Protein AF-0000000075133568 (afdb_homodimer)

pLDDT: mean 80.19, std 21.5, range [25.64, 98.81]

Solvent-accessible surface area (backbone atoms only — not comparable to full-atom values): 18624 Å² total; per-residue (Å²): 119,84,78,72,56,71,29,35,39,34,22,30,92,75,35,50,46,26,46,46,39,51,50,48,30,58,69,42,67,51,71,64,46,76,42,81,39,49,70,62,55,93,78,15,47,36,72,36,69,73,38,26,71,72,34,54,72,43,61,65,27,35,32,40,45,82,90,41,72,41,41,50,42,68,29,43,43,50,43,46,52,74,72,42,72,69,68,72,65,58,57,86,49,63,68,59,26,32,51,53,41,27,53,40,40,49,37,52,25,52,43,45,49,64,58,32,67,76,46,34,61,69,61,44,91,52,31,66,62,51,42,50,52,46,50,52,53,45,44,69,21,23,57,57,43,56,43,46,51,42,46,57,39,62,65,44,66,74,79,59,31,68,48,48,38,52,53,55,46,57,63,48,78,123,115,85,73,72,57,71,31,35,39,35,23,30,95,77,36,51,46,24,48,45,39,50,51,49,30,57,69,42,67,51,72,64,46,77,40,84,39,48,69,62,56,93,78,14,47,36,71,35,69,71,40,28,72,70,34,54,71,43,61,66,29,35,32,40,46,82,93,39,75,40,41,49,41,69,29,43,44,50,42,46,51,74,70,43,73,69,68,71,64,60,57,85,50,60,68,58,26,32,51,52,40,27,53,41,42,49,39,52,26,54,43,45,48,66,57,32,67,76,45,33,62,68,59,44,90,50,31,65,62,52,43,50,52,48,50,50,54,44,44,70,20,21,57,55,44,57,45,45,50,43,44,57,39,63,66,42,66,71,80,60,33,70,47,52,39,52,52,56,48,56,63,44,71,126

Nearest PDB structures (foldseek):
  2cz2-assembly1_A-2  TM=8.656E-01  e=4.596E-17  Mus musculus
  8e8p-assembly1_B  TM=9.664E-01  e=2.109E-15  Homo sapiens
  1fw1-assembly1_A-2  TM=9.230E-01  e=1.166E-15  Homo sapiens
  7ebt-assembly2_B  TM=7.487E-01  e=1.406E-06  Aedes aegypti
  7ebv-assembly1_A-2  TM=6.762E-01  e=5.624E-07  Aedes aegypti

Secondary structure (DSSP, 8-state):
-------EEEE-TT-HHHHHHHHHHHHHT---EEEE--SSGGG-GGGSHHHHHH-TT--S-EEEETTEEEESHHHHHHHHHHHS-SS-SS-SSHHHHHHHHHHHHIIIIIIGGGTSHHHHHHHGGGHHHHHHHHHHHHHHHHHHHHHHHHHHHHHS-GGGHHHHHHHHHTT---/-------EEEE-TT-HHHHHHHHHHHHHT---EEEE--SSGGG-GGGSHHHHHH-TT--S-EEEETTEEEESHHHHHHHHHHHS-SS-SS-SSHHHHHHHHHHHHIIIIIIGGGTSHHHHHHHGGGHHHHHHHHHHHHHHHHHHHHHHHHHHHHHS-GGGHHHHHHHHHTT---

Radius of gyration: 19.44 Å; Cα contacts (8 Å, |Δi|>4): 488; chains: 2; bounding box: 55×51×47 Å

Organism: Scophthalmus maximus (NCBI:txid52904)

InterPro domains:
  IPR004045 Glutathione S-transferase, N-terminal [PF13409] (15-83)
  IPR004045 Glutathione S-transferase, N-terminal [PS50404] (5-88)
  IPR005955 Glutathione S-transferases, class Zeta [TIGR01262] (9-141)
  IPR034333 Glutathione S-transferases, class Zeta , N-terminal [cd03042] (7-81)
  IPR036249 Thioredoxin-like superfamily [SSF52833] (6-92)
  IPR036282 Glutathione S-transferase, C-terminal domain superfamily [SSF47616] (89-141)
  IPR040079 Glutathione transferase family [SFLDS00019] (9-125)

Foldseek 3Di:
DPPWPAKEKEFAPPDLLSVLQVLLCVQLVGGHHYDYWDCPPPPTSLPDPVNCVLPVVSDDIWMDTPNHIDDDSVVSSVVCQVPGDGDHLADPDPVRRVLLVVLQCCLSVQQVVCLDPVNLVVVPPCSVVSNVVRLVVSVVVCVVVVVSLCCVCVVDPVVSNSSSVSSVSSPVDD/DPPWPAKEKEFAPPDLLSVLQVLLCVQLVGGHHYDYWDCPPPPTSLPDPVNCVLPVVSDDIWMDTPNHIDDDSVVSSVVCQVPGDGDHLADPDPVRRVLLVVLQCCLSVQQVVCLDPVNLVVVPPCSVVSNVVRLVVSVVVCVVVVVSLCCVCVVDDVVSNSSSVSSVSSPVDD

Structure (mmCIF, N/CA/C/O backbone):
data_AF-0000000075133568-model_v1
#
loop_
_entity.id
_entity.type
_entity.pdbx_description
1 polymer 'maleylacetoacetate isomerase'
#
loop_
_atom_site.group_PDB
_atom_site.id
_atom_site.type_symbol
_atom_site.label_atom_id
_atom_site.label_alt_id
_atom_site.label_comp_id
_atom_site.label_asym_id
_atom_site.label_entity_id
_atom_site.label_seq_id
_atom_site.pdbx_PDB_ins_code
_atom_site.Cartn_x
_atom_site.Cartn_y
_atom_site.Cartn_z
_atom_site.occupancy
_atom_site.B_iso_or_equiv
_atom_site.auth_seq_id
_atom_site.auth_comp_id
_atom_site.auth_asym_id
_atom_site.auth_atom_id
_atom_site.pdbx_PDB_model_num
ATOM 1 N N . MET A 1 1 ? -30.406 15.883 10.734 1 35.78 1 MET A N 1
ATOM 2 C CA . MET A 1 1 ? -29.078 15.305 10.883 1 35.78 1 MET A CA 1
ATOM 3 C C . MET A 1 1 ? -28.688 14.516 9.641 1 35.78 1 MET A C 1
ATOM 5 O O . MET A 1 1 ? -29.516 13.805 9.062 1 35.78 1 MET A O 1
ATOM 9 N N . ALA A 1 2 ? -27.906 14.93 8.789 1 41.66 2 ALA A N 1
ATOM 10 C CA . ALA A 1 2 ? -27.859 14.328 7.457 1 41.66 2 ALA A CA 1
ATOM 11 C C . ALA A 1 2 ? -28 12.812 7.531 1 41.66 2 ALA A C 1
ATOM 13 O O . ALA A 1 2 ? -27.391 12.172 8.391 1 41.66 2 ALA A O 1
ATOM 14 N N . THR A 1 3 ? -29.156 12.164 7.254 1 49.56 3 THR A N 1
ATOM 15 C CA . THR A 1 3 ? -29.562 10.773 7.422 1 49.56 3 THR A CA 1
ATOM 16 C C . THR A 1 3 ? -28.484 9.82 6.941 1 49.56 3 THR A C 1
ATOM 18 O O . THR A 1 3 ? -28.141 9.797 5.758 1 49.56 3 THR A O 1
ATOM 21 N N . GLN A 1 4 ? -27.531 9.734 7.777 1 61.56 4 GLN A N 1
ATOM 22 C CA . GLN A 1 4 ? -26.469 8.828 7.363 1 61.56 4 GLN A CA 1
ATOM 23 C C . GLN A 1 4 ? -27.031 7.449 7.023 1 61.56 4 GLN A C 1
ATOM 25 O O . GLN A 1 4 ? -27.672 6.809 7.859 1 61.56 4 GLN A O 1
ATOM 30 N N . THR A 1 5 ? -27.516 7.176 5.715 1 77.56 5 THR A N 1
ATOM 31 C CA . THR A 1 5 ? -27.984 5.855 5.305 1 77.56 5 THR A CA 1
ATOM 32 C C . THR A 1 5 ? -27.062 4.762 5.82 1 77.56 5 THR A C 1
ATOM 34 O O . THR A 1 5 ? -25.859 4.98 5.957 1 77.56 5 THR A O 1
ATOM 37 N N . LYS A 1 6 ? -27.797 3.756 6.441 1 93 6 LYS A N 1
ATOM 38 C CA . LYS A 1 6 ? -27.125 2.562 6.941 1 93 6 LYS A CA 1
ATOM 39 C C . LYS A 1 6 ? -26.188 1.981 5.883 1 93 6 LYS A C 1
ATOM 41 O O . LYS A 1 6 ? -26.594 1.74 4.746 1 93 6 LYS A O 1
ATOM 46 N N . PRO A 1 7 ? -24.922 1.828 6.215 1 97.88 7 PRO A N 1
ATOM 47 C CA . PRO A 1 7 ? -23.984 1.244 5.242 1 97.88 7 PRO A CA 1
ATOM 48 C C . PRO A 1 7 ? -24.359 -0.188 4.863 1 97.88 7 PRO A C 1
ATOM 50 O O . PRO A 1 7 ? -25 -0.892 5.645 1 97.88 7 PRO A O 1
ATOM 53 N N . VAL A 1 8 ? -24.016 -0.507 3.639 1 98.62 8 VAL A N 1
ATOM 54 C CA . VAL A 1 8 ? -24.125 -1.889 3.182 1 98.62 8 VAL A CA 1
ATOM 55 C C . VAL A 1 8 ? -22.734 -2.439 2.857 1 98.62 8 VAL A C 1
ATOM 57 O O . VAL A 1 8 ? -22.016 -1.878 2.027 1 98.62 8 VAL A O 1
ATOM 60 N N . LEU A 1 9 ? -22.359 -3.512 3.561 1 98.56 9 LEU A N 1
ATOM 61 C CA . LEU A 1 9 ? -21.078 -4.176 3.316 1 98.56 9 LEU A CA 1
ATOM 62 C C . LEU A 1 9 ? -21.266 -5.406 2.432 1 98.56 9 LEU A C 1
ATOM 64 O O . LEU A 1 9 ? -21.891 -6.387 2.848 1 98.56 9 LEU A O 1
ATOM 68 N N . HIS A 1 10 ? -20.812 -5.297 1.177 1 98.75 10 HIS A N 1
ATOM 69 C CA . HIS A 1 10 ? -20.672 -6.473 0.324 1 98.75 10 HIS A CA 1
ATOM 70 C C . HIS A 1 10 ? -19.344 -7.172 0.572 1 98.75 10 HIS A C 1
ATOM 72 O O . HIS A 1 10 ? -18.281 -6.625 0.257 1 98.75 10 HIS A O 1
ATOM 78 N N . GLY A 1 11 ? -19.422 -8.344 1.199 1 97.75 11 GLY A N 1
ATOM 79 C CA . GLY A 1 11 ? -18.188 -9 1.603 1 97.75 11 GLY A CA 1
ATOM 80 C C . GLY A 1 11 ? -18.297 -10.516 1.604 1 97.75 11 GLY A C 1
ATOM 81 O O . GLY A 1 11 ? -19.375 -11.07 1.341 1 97.75 11 GLY A O 1
ATOM 82 N N . TYR A 1 12 ? -17.203 -11.148 1.784 1 95.5 12 TYR A N 1
ATOM 83 C CA . TYR A 1 12 ? -17.078 -12.602 1.908 1 95.5 12 TYR A CA 1
ATOM 84 C C . TYR A 1 12 ? -16.578 -12.984 3.299 1 95.5 12 TYR A C 1
ATOM 86 O O . TYR A 1 12 ? -15.688 -12.336 3.85 1 95.5 12 TYR A O 1
ATOM 94 N N . PHE A 1 13 ? -17.156 -14.016 3.883 1 90.81 13 PHE A N 1
ATOM 95 C CA . PHE A 1 13 ? -16.922 -14.32 5.289 1 90.81 13 PHE A CA 1
ATOM 96 C C . PHE A 1 13 ? -15.492 -14.766 5.52 1 90.81 13 PHE A C 1
ATOM 98 O O . PHE A 1 13 ? -14.922 -14.531 6.59 1 90.81 13 PHE A O 1
ATOM 105 N N . ARG A 1 14 ? -14.82 -15.328 4.496 1 87.75 14 ARG A N 1
ATOM 106 C CA . ARG A 1 14 ? -13.445 -15.797 4.66 1 87.75 14 ARG A CA 1
ATOM 107 C C . ARG A 1 14 ? -12.445 -14.734 4.23 1 87.75 14 ARG A C 1
ATOM 109 O O . ARG A 1 14 ? -11.234 -14.953 4.281 1 87.75 14 ARG A O 1
ATOM 116 N N . SER A 1 15 ? -12.969 -13.641 3.758 1 88.81 15 SER A N 1
ATOM 117 C CA . SER A 1 15 ? -12.102 -12.57 3.275 1 88.81 15 SER A CA 1
ATOM 118 C C . SER A 1 15 ? -11.523 -11.766 4.434 1 88.81 15 SER A C 1
ATOM 120 O O . SER A 1 15 ? -12.266 -11.172 5.219 1 88.81 15 SER A O 1
ATOM 122 N N . SER A 1 16 ? -10.141 -11.695 4.523 1 85.56 16 SER A N 1
ATOM 123 C CA . SER A 1 16 ? -9.453 -10.875 5.52 1 85.56 16 SER A CA 1
ATOM 124 C C . SER A 1 16 ? -9.75 -9.398 5.324 1 85.56 16 SER A C 1
ATOM 126 O O . SER A 1 16 ? -9.875 -8.648 6.297 1 85.56 16 SER A O 1
ATOM 128 N N . CYS A 1 17 ? -9.93 -8.969 4.059 1 91.5 17 CYS A N 1
ATOM 129 C CA . CYS A 1 17 ? -10.219 -7.574 3.76 1 91.5 17 CYS A CA 1
ATOM 130 C C . CYS A 1 17 ? -11.625 -7.203 4.211 1 91.5 17 CYS A C 1
ATOM 132 O O . CYS A 1 17 ? -11.844 -6.121 4.762 1 91.5 17 CYS A O 1
ATOM 134 N N . SER A 1 18 ? -12.594 -8.094 4.047 1 92.62 18 SER A N 1
ATOM 135 C CA . SER A 1 18 ? -13.945 -7.875 4.562 1 92.62 18 SER A CA 1
ATOM 136 C C . SER A 1 18 ? -13.953 -7.844 6.09 1 92.62 18 SER A C 1
ATOM 138 O O . SER A 1 18 ? -14.656 -7.035 6.695 1 92.62 18 SER A O 1
ATOM 140 N N . TRP A 1 19 ? -13.195 -8.672 6.648 1 90.06 19 TRP A N 1
ATOM 141 C CA . TRP A 1 19 ? -13.109 -8.773 8.102 1 90.06 19 TRP A CA 1
ATOM 142 C C . TRP A 1 19 ? -12.586 -7.48 8.711 1 90.06 19 TRP A C 1
ATOM 144 O O . TRP A 1 19 ? -13.094 -7.016 9.734 1 90.06 19 TRP A O 1
ATOM 154 N N . ARG A 1 20 ? -11.602 -6.859 8.086 1 88.5 20 ARG A N 1
ATOM 155 C CA . ARG A 1 20 ? -11.055 -5.59 8.547 1 88.5 20 ARG A CA 1
ATOM 156 C C . ARG A 1 20 ? -12.141 -4.527 8.648 1 88.5 20 ARG A C 1
ATOM 158 O O . ARG A 1 20 ? -12.195 -3.771 9.617 1 88.5 20 ARG A O 1
ATOM 165 N N . VAL A 1 21 ? -12.953 -4.5 7.676 1 93.12 21 VAL A N 1
ATOM 166 C CA . VAL A 1 21 ? -14.023 -3.508 7.637 1 93.12 21 VAL A CA 1
ATOM 167 C C . VAL A 1 21 ? -15.055 -3.82 8.719 1 93.12 21 VAL A C 1
ATOM 169 O O . VAL A 1 21 ? -15.531 -2.918 9.406 1 93.12 21 VAL A O 1
ATOM 172 N N . ARG A 1 22 ? -15.367 -5.102 8.938 1 92.56 22 ARG A N 1
ATOM 173 C CA . ARG A 1 22 ? -16.312 -5.484 9.984 1 92.56 22 ARG A CA 1
ATOM 174 C C . ARG A 1 22 ? -15.789 -5.074 11.359 1 92.56 22 ARG A C 1
ATOM 176 O O . ARG A 1 22 ? -16.562 -4.594 12.203 1 92.56 22 ARG A O 1
ATOM 183 N N . ILE A 1 23 ? -14.57 -5.242 11.578 1 89.62 23 ILE A N 1
ATOM 184 C CA . ILE A 1 23 ? -13.961 -4.859 12.844 1 89.62 23 ILE A CA 1
ATOM 185 C C . ILE A 1 23 ? -14.086 -3.352 13.047 1 89.62 23 ILE A C 1
ATOM 187 O O . ILE A 1 23 ? -14.414 -2.889 14.141 1 89.62 23 ILE A O 1
ATOM 191 N N . ALA A 1 24 ? -13.82 -2.6 11.961 1 90.31 24 ALA A N 1
ATOM 192 C CA . ALA A 1 24 ? -13.938 -1.146 12.055 1 90.31 24 ALA A CA 1
ATOM 193 C C . ALA A 1 24 ? -15.367 -0.729 12.375 1 90.31 24 ALA A C 1
ATOM 195 O O . ALA A 1 24 ? -15.594 0.141 13.219 1 90.31 24 ALA A O 1
ATOM 196 N N . PHE A 1 25 ? -16.312 -1.346 11.75 1 93.44 25 P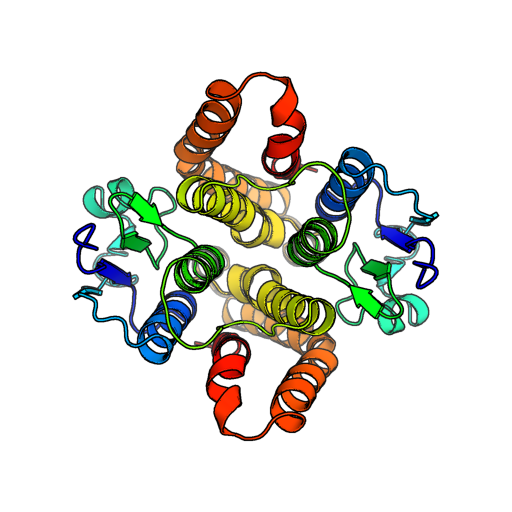HE A N 1
ATOM 197 C CA . PHE A 1 25 ? -17.703 -1.064 12.039 1 93.44 25 PHE A CA 1
ATOM 198 C C . PHE A 1 25 ? -18.031 -1.368 13.492 1 93.44 25 PHE A C 1
ATOM 200 O O . PHE A 1 25 ? -18.688 -0.575 14.164 1 93.44 25 PHE A O 1
ATOM 207 N N . ALA A 1 26 ? -17.578 -2.465 13.922 1 91.31 26 ALA A N 1
ATOM 208 C CA . ALA A 1 26 ? -17.844 -2.881 15.297 1 91.31 26 ALA A CA 1
ATOM 209 C C . ALA A 1 26 ? -17.219 -1.91 16.297 1 91.31 26 ALA A C 1
ATOM 211 O O . ALA A 1 26 ? -17.875 -1.484 17.25 1 91.31 26 ALA A O 1
ATOM 212 N N . LEU A 1 27 ? -16.031 -1.529 16.094 1 86.94 27 LEU A N 1
ATOM 213 C CA . LEU A 1 27 ? -15.305 -0.646 17.016 1 86.94 27 LEU A CA 1
ATOM 214 C C . LEU A 1 27 ? -15.961 0.728 17.062 1 86.94 27 LEU A C 1
ATOM 216 O O . LEU A 1 27 ? -15.961 1.379 18.109 1 86.94 27 LEU A O 1
ATOM 220 N N . LYS A 1 28 ? -16.531 1.107 15.938 1 91.56 28 LYS A N 1
ATOM 221 C CA . LYS A 1 28 ? -17.156 2.428 15.875 1 91.56 28 LYS A CA 1
ATOM 222 C C . LYS A 1 28 ? -18.641 2.35 16.203 1 91.56 28 LYS A C 1
ATOM 224 O O . LYS A 1 28 ? -19.328 3.369 16.203 1 91.56 28 LYS A O 1
ATOM 229 N N . GLY A 1 29 ? -19.078 1.14 16.453 1 93 29 GLY A N 1
ATOM 230 C CA . GLY A 1 29 ? -20.484 0.964 16.766 1 93 29 GLY A CA 1
ATOM 231 C C . GLY A 1 29 ? -21.406 1.282 15.602 1 93 29 GLY A C 1
ATOM 232 O O . GLY A 1 29 ? -22.484 1.846 15.789 1 93 29 GLY A O 1
ATOM 233 N N . ILE A 1 30 ? -20.969 0.978 14.453 1 95.25 30 ILE A N 1
ATOM 234 C CA . ILE A 1 30 ? -21.75 1.28 13.258 1 95.25 30 ILE A CA 1
ATOM 235 C C . ILE A 1 30 ? -22.594 0.066 12.867 1 95.25 30 ILE A C 1
ATOM 237 O O . ILE A 1 30 ? -22.047 -1.013 12.609 1 95.25 30 ILE A O 1
ATOM 241 N N . GLU A 1 31 ? -23.891 0.292 12.875 1 96.25 31 GLU A N 1
ATOM 242 C CA . GLU A 1 31 ? -24.781 -0.724 12.32 1 96.25 31 GLU A CA 1
ATOM 243 C C . GLU A 1 31 ? -24.719 -0.724 10.789 1 96.25 31 GLU A C 1
ATOM 245 O O . GLU A 1 31 ? -24.672 0.337 10.164 1 96.25 31 GLU A O 1
ATOM 250 N N . TYR A 1 32 ? -24.719 -1.949 10.25 1 97.56 32 TYR A N 1
ATOM 251 C CA . TYR A 1 32 ? -24.656 -2.076 8.797 1 97.56 32 TYR A CA 1
ATOM 252 C C . TYR A 1 32 ? -25.406 -3.322 8.328 1 97.56 32 TYR A C 1
ATOM 254 O O . TYR A 1 32 ? -25.641 -4.242 9.117 1 97.56 32 TYR A O 1
ATOM 262 N N . ASP A 1 33 ? -25.828 -3.225 7.055 1 98.12 33 ASP A N 1
ATOM 263 C CA . ASP A 1 33 ? -26.344 -4.426 6.406 1 98.12 33 ASP A CA 1
ATOM 264 C C . ASP A 1 33 ? -25.234 -5.188 5.691 1 98.12 33 ASP A C 1
ATOM 266 O O . ASP A 1 33 ? -24.312 -4.578 5.145 1 98.12 33 ASP A O 1
ATOM 270 N N . GLN A 1 34 ? -25.328 -6.492 5.754 1 97.19 34 GLN A N 1
ATOM 271 C CA . GLN A 1 34 ? -24.328 -7.328 5.094 1 97.19 34 GLN A CA 1
ATOM 272 C C . GLN A 1 34 ? -24.938 -8.039 3.883 1 97.19 34 GLN A C 1
ATOM 274 O O . GLN A 1 34 ? -26.062 -8.531 3.941 1 97.19 34 GLN A O 1
ATOM 279 N N . VAL A 1 35 ? -24.25 -7.957 2.762 1 98.31 35 VAL A N 1
ATOM 280 C CA . VAL A 1 35 ? -24.562 -8.727 1.564 1 98.31 35 VAL A CA 1
ATOM 281 C C . VAL A 1 35 ? -23.406 -9.672 1.24 1 98.31 35 VAL A C 1
ATOM 283 O O . VAL A 1 35 ? -22.344 -9.234 0.8 1 98.31 35 VAL A O 1
ATOM 286 N N . PRO A 1 36 ? -23.656 -10.953 1.482 1 97.44 36 PRO A N 1
ATOM 287 C CA . PRO A 1 36 ? -22.578 -11.906 1.197 1 97.44 36 PRO A CA 1
ATOM 288 C C . PRO A 1 36 ? -22.266 -12.016 -0.294 1 97.44 36 PRO A C 1
ATOM 290 O O . PRO A 1 36 ? -23.172 -12 -1.121 1 97.44 36 PRO A O 1
ATOM 293 N N . VAL A 1 37 ? -20.984 -12 -0.635 1 97.94 37 VAL A N 1
ATOM 294 C CA . VAL A 1 37 ? -20.469 -12.258 -1.977 1 97.94 37 VAL A CA 1
ATOM 295 C C . VAL A 1 37 ? -19.562 -13.477 -1.957 1 97.94 37 VAL A C 1
ATOM 297 O O . VAL A 1 37 ? -18.391 -13.383 -1.573 1 97.94 37 VAL A O 1
ATOM 300 N N . ASN A 1 38 ? -20.141 -14.664 -2.393 1 96.25 38 ASN A N 1
ATOM 301 C CA . ASN A 1 38 ? -19.375 -15.898 -2.379 1 96.25 38 ASN A CA 1
ATOM 302 C C . ASN A 1 38 ? -18.359 -15.938 -3.529 1 96.25 38 ASN A C 1
ATOM 304 O O . ASN A 1 38 ? -18.75 -15.953 -4.699 1 96.25 38 ASN A O 1
ATOM 308 N N . LEU A 1 39 ? -17.094 -16.016 -3.209 1 94.5 39 LEU A N 1
ATOM 309 C CA . LEU A 1 39 ? -16.031 -15.906 -4.203 1 94.5 39 LEU A CA 1
ATOM 310 C C . LEU A 1 39 ? -15.82 -17.25 -4.902 1 94.5 39 LEU A C 1
ATOM 312 O O . LEU A 1 39 ? -15.094 -17.328 -5.895 1 94.5 39 LEU A O 1
ATOM 316 N N . ILE A 1 40 ? -16.438 -18.266 -4.43 1 91 40 ILE A N 1
ATOM 317 C CA . ILE A 1 40 ? -16.234 -19.594 -4.965 1 91 40 ILE A CA 1
ATOM 318 C C . ILE A 1 40 ? -17.516 -20.078 -5.664 1 91 40 ILE A C 1
ATOM 320 O O . ILE A 1 40 ? -17.469 -20.578 -6.789 1 91 40 ILE A O 1
ATOM 324 N N . LYS A 1 41 ? -18.609 -19.828 -5.074 1 92.12 41 LYS A N 1
ATOM 325 C CA . LYS A 1 41 ? -19.891 -20.328 -5.582 1 92.12 41 LYS A CA 1
ATOM 326 C C . LYS A 1 41 ? -20.156 -19.797 -6.984 1 92.12 41 LYS A C 1
ATOM 328 O O . LYS A 1 41 ? -19.953 -18.609 -7.262 1 92.12 41 LYS A O 1
ATOM 333 N N . ASP A 1 42 ? -20.578 -20.75 -7.91 1 91.62 42 ASP A N 1
ATOM 334 C CA . ASP A 1 42 ? -20.984 -20.469 -9.289 1 91.62 42 ASP A CA 1
ATOM 335 C C . ASP A 1 42 ? -19.859 -19.766 -10.047 1 91.62 42 ASP A C 1
ATOM 337 O O . ASP A 1 42 ? -20.109 -18.859 -10.844 1 91.62 42 ASP A O 1
ATOM 341 N N . GLY A 1 43 ? -18.688 -20.031 -9.656 1 90.75 43 GLY A N 1
ATOM 342 C CA . GLY A 1 43 ? -17.531 -19.453 -10.328 1 90.75 43 GLY A CA 1
ATOM 343 C C . GLY A 1 43 ? -17.109 -18.125 -9.75 1 90.75 43 GLY A C 1
ATOM 344 O O . GLY A 1 43 ? -16.141 -17.516 -10.227 1 90.75 43 GLY A O 1
ATOM 345 N N . GLY A 1 44 ? -17.812 -17.688 -8.734 1 95.12 44 GLY A N 1
ATOM 346 C CA . GLY A 1 44 ? -17.516 -16.422 -8.094 1 95.12 44 GLY A CA 1
ATOM 347 C C . GLY A 1 44 ? -18.578 -15.359 -8.344 1 95.12 44 GLY A C 1
ATOM 348 O O . GLY A 1 44 ? -18.688 -14.836 -9.453 1 95.12 44 GLY A O 1
ATOM 349 N N . GLN A 1 45 ? -19.312 -15.008 -7.32 1 97 45 GLN A N 1
ATOM 350 C CA . GLN A 1 45 ? -20.391 -14.023 -7.414 1 97 45 GLN A CA 1
ATOM 351 C C . GLN A 1 45 ? -19.844 -12.625 -7.68 1 97 45 GLN A C 1
ATOM 353 O O . GLN A 1 45 ? -20.562 -11.75 -8.148 1 97 45 GLN A O 1
ATOM 358 N N . GLN A 1 46 ? -18.562 -12.383 -7.387 1 95.06 46 GLN A N 1
ATOM 359 C CA . GLN A 1 46 ? -17.922 -11.102 -7.645 1 95.06 46 GLN A CA 1
ATOM 360 C C . GLN A 1 46 ? -17.766 -10.852 -9.141 1 95.06 46 GLN A C 1
ATOM 362 O O . GLN A 1 46 ? -17.484 -9.727 -9.57 1 95.06 46 GLN A O 1
ATOM 367 N N . LEU A 1 47 ? -17.953 -11.875 -9.93 1 93.75 47 LEU A N 1
ATOM 368 C CA . LEU A 1 47 ? -17.734 -11.766 -11.367 1 93.75 47 LEU A CA 1
ATOM 369 C C . LEU A 1 47 ? -19.047 -11.461 -12.094 1 93.75 47 LEU A C 1
ATOM 371 O O . LEU A 1 47 ? -19.047 -11.195 -13.297 1 93.75 47 LEU A O 1
ATOM 375 N N . THR A 1 48 ? -20.172 -11.523 -11.375 1 95.5 48 THR A N 1
ATOM 376 C CA . THR A 1 48 ? -21.453 -11.234 -11.992 1 95.5 48 THR A CA 1
ATOM 377 C C . THR A 1 48 ? -21.516 -9.781 -12.477 1 95.5 48 THR A C 1
ATOM 379 O O . THR A 1 48 ? -20.797 -8.922 -11.961 1 95.5 48 THR A O 1
ATOM 382 N N . GLU A 1 49 ? -22.344 -9.492 -13.477 1 93.5 49 GLU A N 1
ATOM 383 C CA . GLU A 1 49 ? -22.547 -8.141 -13.992 1 93.5 49 GLU A CA 1
ATOM 384 C C . GLU A 1 49 ? -23.031 -7.207 -12.891 1 93.5 49 GLU A C 1
ATOM 386 O O . GLU A 1 49 ? -22.609 -6.055 -12.812 1 93.5 49 GLU A O 1
ATOM 391 N N . GLU A 1 50 ? -23.922 -7.742 -12.109 1 94.88 50 GLU A N 1
ATOM 392 C CA . GLU A 1 50 ? -24.484 -6.945 -11.023 1 94.88 50 GLU A CA 1
ATOM 393 C C . GLU A 1 50 ? -23.406 -6.469 -10.062 1 94.88 50 GLU A C 1
ATOM 395 O O . GLU A 1 50 ? -23.328 -5.281 -9.742 1 94.88 50 GLU A O 1
ATOM 400 N N . TYR A 1 51 ? -22.547 -7.363 -9.672 1 95.38 51 TYR A N 1
ATOM 401 C CA . TYR A 1 51 ? -21.531 -6.961 -8.719 1 95.38 51 TYR A CA 1
ATOM 402 C C . TYR A 1 51 ? -20.453 -6.117 -9.391 1 95.38 51 TYR A C 1
ATOM 404 O O . TYR A 1 51 ? -19.922 -5.188 -8.781 1 95.38 51 TYR A O 1
ATOM 412 N N . THR A 1 52 ? -20.156 -6.43 -10.633 1 91.69 52 THR A N 1
ATOM 413 C CA . THR A 1 52 ? -19.156 -5.672 -11.375 1 91.69 52 THR A CA 1
ATOM 414 C C . THR A 1 52 ? -19.578 -4.211 -11.516 1 91.69 52 THR A C 1
ATOM 416 O O . THR A 1 52 ? -18.734 -3.312 -11.508 1 91.69 52 THR A O 1
ATOM 419 N N . THR A 1 53 ? -20.844 -3.979 -11.625 1 90.94 53 THR A N 1
ATOM 420 C CA . THR A 1 53 ? -21.359 -2.615 -11.664 1 90.94 53 THR A CA 1
ATOM 421 C C . THR A 1 53 ? -21.109 -1.898 -10.344 1 90.94 53 THR A C 1
ATOM 423 O O . THR A 1 53 ? -20.844 -0.695 -10.328 1 90.94 53 THR A O 1
ATOM 426 N N . LEU A 1 54 ? -21.203 -2.627 -9.273 1 93.06 54 LEU A N 1
ATOM 427 C CA . LEU A 1 54 ? -20.969 -2.08 -7.945 1 93.06 54 LEU A CA 1
ATOM 428 C C . LEU A 1 54 ? -19.484 -1.816 -7.715 1 93.06 54 LEU A C 1
ATOM 430 O O . LEU A 1 54 ? -19.109 -0.759 -7.207 1 93.06 54 LEU A O 1
ATOM 434 N N . ASN A 1 55 ? -18.688 -2.82 -8.055 1 92.31 55 ASN A N 1
ATOM 435 C CA . ASN A 1 55 ? -17.234 -2.748 -7.945 1 92.31 55 ASN A CA 1
ATOM 436 C C . ASN A 1 55 ? -16.562 -3.336 -9.18 1 92.31 55 ASN A C 1
ATOM 438 O O . ASN A 1 55 ? -16.344 -4.547 -9.25 1 92.31 55 ASN A O 1
ATOM 442 N N . PRO A 1 56 ? -16.078 -2.514 -10.047 1 88.25 56 PRO A N 1
ATOM 443 C CA . PRO A 1 56 ? -15.484 -2.975 -11.305 1 88.25 56 PRO A CA 1
ATOM 444 C C . PRO A 1 56 ? -14.211 -3.791 -11.102 1 88.25 56 PRO A C 1
ATOM 446 O O . PRO A 1 56 ? -13.781 -4.512 -12.008 1 88.25 56 PRO A O 1
ATOM 449 N N . MET A 1 57 ? -13.555 -3.73 -9.945 1 86.88 57 MET A N 1
ATOM 450 C CA . MET A 1 57 ? -12.367 -4.531 -9.656 1 86.88 57 MET A CA 1
ATOM 451 C C . MET A 1 57 ? -12.742 -5.973 -9.328 1 86.88 57 MET A C 1
ATOM 453 O O . MET A 1 57 ? -11.875 -6.836 -9.227 1 86.88 57 MET A O 1
ATOM 457 N N . GLN A 1 58 ? -14.062 -6.211 -9.141 1 91.75 58 GLN A N 1
ATOM 458 C CA . GLN A 1 58 ? -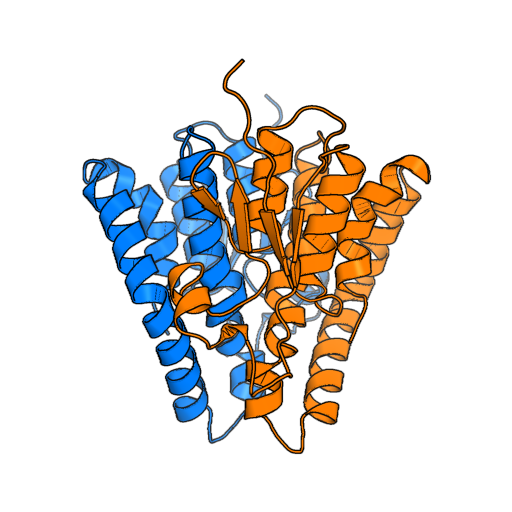14.57 -7.555 -8.891 1 91.75 58 GLN A CA 1
ATOM 459 C C . GLN A 1 58 ? -13.922 -8.172 -7.652 1 91.75 58 GLN A C 1
ATOM 461 O O . GLN A 1 58 ? -13.523 -9.336 -7.668 1 91.75 58 GLN A O 1
ATOM 466 N N . GLN A 1 59 ? -13.734 -7.355 -6.648 1 93.31 59 GLN A N 1
ATOM 467 C CA . GLN A 1 59 ? -13.156 -7.758 -5.371 1 93.31 59 GLN A CA 1
ATOM 468 C C . GLN A 1 59 ? -14.094 -7.414 -4.215 1 93.31 59 GLN A C 1
ATOM 470 O O . GLN A 1 59 ? -15.062 -6.672 -4.395 1 93.31 59 GLN A O 1
ATOM 475 N N . VAL A 1 60 ? -13.93 -8.07 -3.096 1 95.25 60 VAL A N 1
ATOM 476 C CA . VAL A 1 60 ? -14.555 -7.676 -1.84 1 95.25 60 VAL A CA 1
ATOM 477 C C . VAL A 1 60 ? -13.5 -7.121 -0.887 1 95.25 60 VAL A C 1
ATOM 479 O O . VAL A 1 60 ? -12.32 -7.441 -1.005 1 95.25 60 VAL A O 1
ATOM 482 N N . PRO A 1 61 ? -13.852 -6.254 -0.037 1 97.19 61 PRO A N 1
ATOM 483 C CA . PRO A 1 61 ? -15.195 -5.73 0.23 1 97.19 61 PRO A CA 1
ATOM 484 C C . PRO A 1 61 ? -15.555 -4.547 -0.667 1 97.19 61 PRO A C 1
ATOM 486 O O . PRO A 1 61 ? -14.672 -3.932 -1.268 1 97.19 61 PRO A O 1
ATOM 489 N N . ALA A 1 62 ? -16.828 -4.289 -0.874 1 98 62 ALA A N 1
ATOM 490 C CA . ALA A 1 62 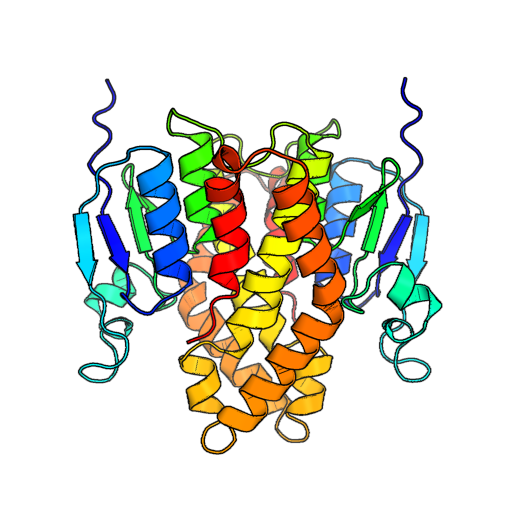? -17.406 -3.02 -1.31 1 98 62 ALA A CA 1
ATOM 491 C C . ALA A 1 62 ? -18.438 -2.51 -0.3 1 98 62 ALA A C 1
ATOM 493 O O . ALA A 1 62 ? -19.281 -3.273 0.174 1 98 62 ALA A O 1
ATOM 494 N N . VAL A 1 63 ? -18.344 -1.215 0.065 1 98.31 63 VAL A N 1
ATOM 495 C CA . VAL A 1 63 ? -19.219 -0.628 1.08 1 98.31 63 VAL A CA 1
ATOM 496 C C . VAL A 1 63 ? -20.016 0.525 0.475 1 98.31 63 VAL A C 1
ATOM 498 O O . VAL A 1 63 ? -19.438 1.499 -0.014 1 98.31 63 VAL A O 1
ATOM 501 N N . GLU A 1 64 ? -21.297 0.378 0.433 1 97.88 64 GLU A N 1
ATOM 502 C CA . GLU A 1 64 ? -22.156 1.515 0.128 1 97.88 64 GLU A CA 1
ATOM 503 C C . GLU A 1 64 ? -22.391 2.377 1.363 1 97.88 64 GLU A C 1
ATOM 505 O O . GLU A 1 64 ? -22.953 1.912 2.354 1 97.88 64 GLU A O 1
ATOM 510 N N . ILE A 1 65 ? -21.938 3.609 1.255 1 97.31 65 ILE A N 1
ATOM 511 C CA . ILE A 1 65 ? -22.016 4.508 2.4 1 97.31 65 ILE A CA 1
ATOM 512 C C . ILE A 1 65 ? -22.062 5.957 1.92 1 97.31 65 ILE A C 1
ATOM 514 O O . ILE A 1 65 ? -21.297 6.348 1.034 1 97.31 65 ILE A O 1
ATOM 518 N N . ASP A 1 66 ? -22.969 6.781 2.436 1 96.12 66 ASP A N 1
ATOM 519 C CA . ASP A 1 66 ? -23.094 8.211 2.156 1 96.12 66 ASP A CA 1
ATOM 520 C C . ASP A 1 66 ? -23.266 8.461 0.662 1 96.12 66 ASP A C 1
ATOM 522 O O . ASP A 1 66 ? -22.688 9.391 0.108 1 96.12 66 ASP A O 1
ATOM 526 N N . GLY A 1 67 ? -23.922 7.621 0.035 1 93.81 67 GLY A N 1
ATOM 527 C CA . GLY A 1 67 ? -24.281 7.82 -1.359 1 93.81 67 GLY A CA 1
ATOM 528 C C . GLY A 1 67 ? -23.172 7.465 -2.324 1 93.81 67 GLY A C 1
ATOM 529 O O . GLY A 1 67 ? -23.234 7.797 -3.51 1 93.81 67 GLY A O 1
ATOM 530 N N . THR A 1 68 ? -22.172 6.812 -1.853 1 93.31 68 THR A N 1
ATOM 531 C CA . THR A 1 68 ? -21.062 6.359 -2.699 1 93.31 68 THR A CA 1
ATOM 532 C C . THR A 1 68 ? -20.672 4.926 -2.352 1 93.31 68 THR A C 1
ATOM 534 O O . THR A 1 68 ? -21.125 4.379 -1.344 1 93.31 68 THR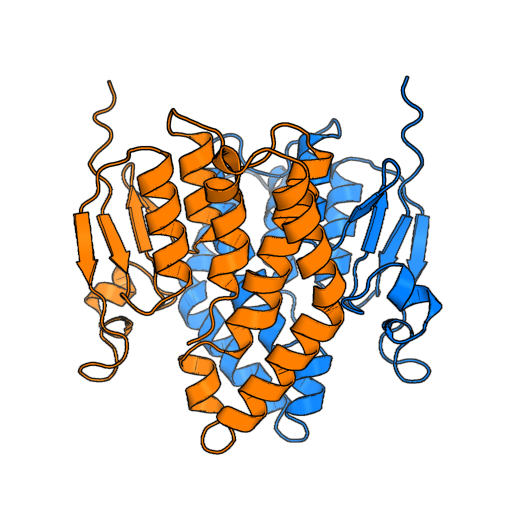 A O 1
ATOM 537 N N . THR A 1 69 ? -20.016 4.277 -3.262 1 95.56 69 THR A N 1
ATOM 538 C CA . THR A 1 69 ? -19.438 2.955 -3.023 1 95.56 69 THR A CA 1
ATOM 539 C C . THR A 1 69 ? -17.922 3.043 -2.83 1 95.56 69 THR A C 1
ATOM 541 O O . THR A 1 69 ? -17.219 3.592 -3.676 1 95.56 69 THR A O 1
ATOM 544 N N . LEU A 1 70 ? -17.562 2.592 -1.688 1 96.31 70 LEU A N 1
ATOM 545 C CA . LEU A 1 70 ? -16.125 2.549 -1.38 1 96.31 70 LEU A CA 1
ATOM 546 C C . LEU A 1 70 ? -15.609 1.114 -1.403 1 96.31 70 LEU A C 1
ATOM 548 O O . LEU A 1 70 ? -16.297 0.197 -0.938 1 96.31 70 LEU A O 1
ATOM 552 N N . SER A 1 71 ? -14.43 0.944 -2.018 1 95.12 71 SER A N 1
ATOM 553 C CA . SER A 1 71 ? -13.703 -0.323 -2 1 95.12 71 SER A CA 1
ATOM 554 C C . SER A 1 71 ? -12.312 -0.156 -1.407 1 95.12 71 SER A C 1
ATOM 556 O O . SER A 1 71 ? -11.961 0.924 -0.928 1 95.12 71 SER A O 1
ATOM 558 N N . GLN A 1 72 ? -11.625 -1.293 -1.33 1 93.75 72 GLN A N 1
ATOM 559 C CA . GLN A 1 72 ? -10.312 -1.302 -0.686 1 93.75 72 GLN A CA 1
ATOM 560 C C . GLN A 1 72 ? -10.438 -1.1 0.821 1 93.75 72 GLN A C 1
ATOM 562 O O . GLN A 1 72 ? -10.742 0.003 1.281 1 93.75 72 GLN A O 1
ATOM 567 N N . SER A 1 73 ? -10.094 -2.076 1.586 1 95 73 SER A N 1
ATOM 568 C CA . SER A 1 73 ? -10.422 -2.15 3.006 1 95 73 SER A CA 1
ATOM 569 C C . SER A 1 73 ? -9.789 -1 3.781 1 95 73 SER A C 1
ATOM 571 O O . SER A 1 73 ? -10.438 -0.384 4.629 1 95 73 SER A O 1
ATOM 573 N N . LEU A 1 74 ? -8.531 -0.651 3.424 1 93.75 74 LEU A N 1
ATOM 574 C CA . LEU A 1 74 ? -7.859 0.394 4.188 1 93.75 74 LEU A CA 1
ATOM 575 C C . LEU A 1 74 ? -8.453 1.763 3.877 1 93.75 74 LEU A C 1
ATOM 577 O O . LEU A 1 74 ? -8.523 2.629 4.75 1 93.75 74 LEU A O 1
ATOM 581 N N . ALA A 1 75 ? -8.906 1.99 2.605 1 94.06 75 ALA A N 1
ATOM 582 C CA . ALA A 1 75 ? -9.586 3.234 2.252 1 94.06 75 ALA A CA 1
ATOM 583 C C . ALA A 1 75 ? -10.93 3.35 2.975 1 94.06 75 ALA A C 1
ATOM 585 O O . ALA A 1 75 ? -11.273 4.418 3.482 1 94.06 75 ALA A O 1
ATOM 586 N N . VAL A 1 76 ? -11.625 2.273 3.078 1 96.25 76 VAL A N 1
ATOM 587 C CA . VAL A 1 76 ? -12.914 2.242 3.754 1 96.25 76 VAL A CA 1
ATOM 588 C C . VAL A 1 76 ? -12.734 2.557 5.234 1 96.25 76 VAL A C 1
ATOM 590 O O . VAL A 1 76 ? -13.453 3.389 5.793 1 96.25 76 VAL A O 1
ATOM 593 N N . ILE A 1 77 ? -11.734 1.907 5.832 1 95.12 77 ILE A N 1
ATOM 594 C CA . ILE A 1 77 ? -11.477 2.045 7.262 1 95.12 77 ILE A CA 1
ATOM 595 C C . ILE A 1 77 ? -11.094 3.488 7.582 1 95.12 77 ILE A C 1
ATOM 597 O O . ILE A 1 77 ? -11.57 4.059 8.57 1 95.12 77 ILE A O 1
ATOM 601 N N . GLN A 1 78 ? -10.32 4.09 6.719 1 94.5 78 GLN A N 1
ATOM 602 C CA . GLN A 1 78 ? -9.922 5.473 6.949 1 94.5 78 GLN A CA 1
ATOM 603 C C . GLN A 1 78 ? -11.102 6.422 6.773 1 94.5 78 GLN A C 1
ATOM 605 O O . GLN A 1 78 ? -11.25 7.391 7.527 1 94.5 78 GLN A O 1
ATOM 610 N N . TYR A 1 79 ? -11.945 6.145 5.832 1 96.44 79 TYR A N 1
ATOM 611 C CA . TYR A 1 79 ? -13.141 6.953 5.633 1 96.44 79 TYR A CA 1
ATOM 612 C C . TYR A 1 79 ? -14.031 6.922 6.871 1 96.44 79 TYR A C 1
ATOM 614 O O . TYR A 1 79 ? -14.5 7.969 7.332 1 96.44 79 TYR A O 1
ATOM 622 N N . ILE A 1 80 ? -14.188 5.762 7.383 1 95.56 80 ILE A N 1
ATOM 623 C CA . ILE A 1 80 ? -15.008 5.57 8.57 1 95.56 80 ILE A CA 1
ATOM 624 C C . ILE A 1 80 ? -14.375 6.293 9.758 1 95.56 80 ILE A C 1
ATOM 626 O O . ILE A 1 80 ? -15.062 6.996 10.508 1 95.56 80 ILE A O 1
ATOM 630 N N . ASP A 1 81 ? -13.094 6.113 9.859 1 93.69 81 ASP A N 1
ATOM 631 C CA . ASP A 1 81 ? -12.383 6.738 10.969 1 93.69 81 ASP A CA 1
ATOM 632 C C . ASP A 1 81 ? -12.508 8.258 10.914 1 93.69 81 ASP A C 1
ATOM 634 O O . ASP A 1 81 ? -12.641 8.914 11.953 1 93.69 81 ASP A O 1
ATOM 638 N N . GLU A 1 82 ? -12.555 8.82 9.773 1 94.88 82 GLU A N 1
ATOM 639 C CA . GLU A 1 82 ? -12.539 10.266 9.578 1 94.88 82 GLU A CA 1
ATOM 640 C C . GLU A 1 82 ? -13.953 10.852 9.648 1 94.88 82 GLU A C 1
ATOM 642 O O . GLU A 1 82 ? -14.125 12.039 9.906 1 94.88 82 GLU A O 1
ATOM 647 N N . THR A 1 83 ? -14.961 10.047 9.445 1 96.81 83 THR A N 1
ATOM 648 C CA . THR A 1 83 ? -16.281 10.648 9.227 1 96.81 83 THR A CA 1
ATOM 649 C C . THR A 1 83 ? -17.266 10.203 10.297 1 96.81 83 THR A C 1
ATOM 651 O O . THR A 1 83 ? -18.359 10.75 10.406 1 96.81 83 THR A O 1
ATOM 654 N N . ARG A 1 84 ? -16.859 9.242 11.008 1 95.69 84 ARG A N 1
ATOM 655 C CA . ARG A 1 84 ? -17.781 8.742 12.016 1 95.69 84 ARG A CA 1
ATOM 656 C C . ARG A 1 84 ? -17.234 8.977 13.422 1 95.69 84 ARG A C 1
ATOM 658 O O . ARG A 1 84 ? -16.016 8.953 13.633 1 95.69 84 ARG A O 1
ATOM 665 N N . PRO A 1 85 ? -18.156 9.258 14.336 1 94.06 85 PRO A N 1
ATOM 666 C CA . PRO A 1 85 ? -17.719 9.406 15.727 1 94.06 85 PRO A CA 1
ATOM 667 C C . PRO A 1 85 ? -17.188 8.102 16.328 1 94.06 85 PRO A C 1
ATOM 669 O O . PRO A 1 85 ? -17.188 7.07 15.648 1 94.06 85 PRO A O 1
ATOM 672 N N . GLY A 1 86 ? -16.672 8.234 17.656 1 89.25 86 GLY A N 1
ATOM 673 C CA . GLY A 1 86 ? -16.141 7.062 18.328 1 89.25 86 GLY A CA 1
ATOM 674 C C . GLY A 1 86 ? -14.625 7.078 18.438 1 89.25 86 GLY A C 1
ATOM 675 O O . GLY A 1 86 ? -13.992 8.094 18.141 1 89.25 86 GLY A O 1
ATOM 676 N N . PRO A 1 87 ? -14.234 5.965 18.906 1 89.25 87 PRO A N 1
ATOM 677 C CA . PRO A 1 87 ? -12.781 5.914 19.125 1 89.25 87 PRO A CA 1
ATOM 678 C C . PRO A 1 87 ? -11.984 6.008 17.828 1 89.25 87 PRO A C 1
ATOM 680 O O . PRO A 1 87 ? -12.414 5.477 16.797 1 89.25 87 PRO A O 1
ATOM 683 N N . ARG A 1 88 ? -10.898 6.574 17.891 1 88.88 88 ARG A N 1
ATOM 684 C CA . ARG A 1 88 ? -9.977 6.602 16.75 1 88.88 88 ARG A CA 1
ATOM 685 C C . ARG A 1 88 ? -9.484 5.199 16.422 1 88.88 88 ARG A C 1
ATOM 687 O O . ARG A 1 88 ? -9.195 4.406 17.312 1 88.88 88 ARG A O 1
ATOM 694 N N . LEU A 1 89 ? -9.422 4.984 15.188 1 88.62 89 LEU A N 1
ATOM 695 C CA . LEU A 1 89 ? -8.969 3.67 14.75 1 88.62 89 LEU A CA 1
ATOM 696 C C . LEU A 1 89 ? -7.453 3.662 14.539 1 88.62 89 LEU A C 1
ATOM 698 O O . LEU A 1 89 ? -6.84 2.594 14.453 1 88.62 89 LEU A O 1
ATOM 702 N N . LEU A 1 90 ? -6.906 4.801 14.43 1 86.5 90 LEU A N 1
ATOM 703 C CA . LEU A 1 90 ? -5.461 4.973 14.336 1 86.5 90 LEU A CA 1
ATOM 704 C C . LEU A 1 90 ? -4.945 5.863 15.469 1 86.5 90 LEU A C 1
ATOM 706 O O . LEU A 1 90 ? -5.684 6.703 15.984 1 86.5 90 LEU A O 1
ATOM 710 N N . PRO A 1 91 ? -3.602 5.664 15.828 1 87.5 91 PRO A N 1
ATOM 711 C CA . PRO A 1 91 ? -3.031 6.52 16.875 1 87.5 91 PRO A CA 1
ATOM 712 C C . PRO A 1 91 ? -3.129 8.008 16.531 1 87.5 91 PRO A C 1
ATOM 714 O O . PRO A 1 91 ? -3.043 8.383 15.359 1 87.5 91 PRO A O 1
ATOM 717 N N . ALA A 1 92 ? -3.326 8.773 17.594 1 89.75 92 ALA A N 1
ATOM 718 C CA . ALA A 1 92 ? -3.35 10.227 17.422 1 89.75 92 ALA A CA 1
ATOM 719 C C . ALA A 1 92 ? -1.963 10.758 17.078 1 89.75 92 ALA A C 1
ATOM 721 O O . ALA A 1 92 ? -1.833 11.703 16.297 1 89.75 92 ALA A O 1
ATOM 722 N N . ASP A 1 93 ? -0.978 10.125 17.672 1 91.56 93 ASP A N 1
ATOM 723 C CA . ASP A 1 93 ? 0.404 10.516 17.406 1 91.56 93 ASP A CA 1
ATOM 724 C C . ASP A 1 93 ? 0.806 10.188 15.969 1 91.56 93 ASP A C 1
ATOM 726 O O . ASP A 1 93 ? 0.688 9.039 15.539 1 91.56 93 ASP A O 1
ATOM 730 N N . PRO A 1 94 ? 1.271 11.164 15.25 1 94.62 94 PRO A N 1
ATOM 731 C CA . PRO A 1 94 ? 1.554 10.945 13.828 1 94.62 94 PRO A CA 1
ATOM 732 C C . PRO A 1 94 ? 2.602 9.859 13.594 1 94.62 94 PRO A C 1
ATOM 734 O O . PRO A 1 94 ? 2.516 9.117 12.617 1 94.62 94 PRO A O 1
ATOM 737 N N . LYS A 1 95 ? 3.59 9.828 14.469 1 90.94 95 LYS A N 1
ATOM 738 C CA . LYS A 1 95 ? 4.621 8.805 14.305 1 90.94 95 LYS A CA 1
ATOM 739 C C . LYS A 1 95 ? 4.059 7.406 14.539 1 90.94 95 LYS A C 1
ATOM 741 O O . LYS A 1 95 ? 4.305 6.492 13.75 1 90.94 95 LYS A O 1
ATOM 746 N N . LYS A 1 96 ? 3.311 7.262 15.555 1 87.62 96 LYS A N 1
ATOM 747 C CA . LYS A 1 96 ? 2.674 5.98 15.844 1 87.62 96 LYS A CA 1
ATOM 748 C C . LYS A 1 96 ? 1.661 5.613 14.758 1 87.62 96 LYS A C 1
ATOM 750 O O . LYS A 1 96 ? 1.531 4.441 14.398 1 87.62 96 LYS A O 1
ATOM 755 N N . ARG A 1 97 ? 0.977 6.605 14.281 1 90.12 97 ARG A N 1
ATOM 756 C CA . ARG A 1 97 ? 0.011 6.391 13.211 1 90.12 97 ARG A CA 1
ATOM 757 C C . ARG A 1 97 ? 0.703 5.918 11.938 1 90.12 97 ARG A C 1
ATOM 759 O O . ARG A 1 97 ? 0.223 5 11.266 1 90.12 97 ARG A O 1
ATOM 766 N N . ALA A 1 98 ? 1.799 6.496 11.648 1 92.25 98 ALA A N 1
ATOM 767 C CA . ALA A 1 98 ? 2.578 6.086 10.484 1 92.25 98 ALA A CA 1
ATOM 768 C C . ALA A 1 98 ? 3.07 4.648 10.633 1 92.25 98 ALA A C 1
ATOM 770 O O . ALA A 1 98 ? 3.121 3.898 9.656 1 92.25 98 ALA A O 1
ATOM 771 N N . GLN A 1 99 ? 3.463 4.281 11.805 1 88.06 99 GLN A N 1
ATOM 772 C CA . GLN A 1 99 ? 3.92 2.92 12.055 1 88.06 99 GLN A CA 1
ATOM 773 C C . GLN A 1 99 ? 2.803 1.911 11.812 1 88.06 99 GLN A C 1
ATOM 775 O O . GLN A 1 99 ? 3.023 0.867 11.195 1 88.06 99 GLN A O 1
ATOM 780 N N . VAL A 1 100 ? 1.629 2.268 12.266 1 86.44 100 VAL A N 1
ATOM 781 C CA . VAL A 1 100 ? 0.487 1.384 12.062 1 86.44 100 VAL A CA 1
ATOM 782 C C . VAL A 1 100 ? 0.169 1.291 10.57 1 86.44 100 VAL A C 1
ATOM 784 O O . VAL A 1 100 ? -0.097 0.205 10.055 1 86.44 100 VAL A O 1
ATOM 787 N N . ARG A 1 101 ? 0.274 2.408 9.867 1 89.75 101 ARG A N 1
ATOM 788 C CA . ARG A 1 101 ? 0.011 2.404 8.43 1 89.75 101 ARG A CA 1
ATOM 789 C C . ARG A 1 101 ? 1.05 1.572 7.684 1 89.75 101 ARG A C 1
ATOM 791 O O . ARG A 1 101 ? 0.716 0.855 6.738 1 89.75 101 ARG A O 1
ATOM 798 N N . MET A 1 102 ? 2.291 1.679 8.141 1 90.19 102 MET A N 1
ATOM 799 C CA . MET A 1 102 ? 3.35 0.897 7.508 1 90.19 102 MET A CA 1
ATOM 800 C C . MET A 1 102 ? 3.078 -0.597 7.645 1 90.19 102 MET A C 1
ATOM 802 O O . MET A 1 102 ? 3.158 -1.339 6.664 1 90.19 102 MET A O 1
ATOM 806 N N . ILE A 1 103 ? 2.74 -0.964 8.781 1 84.75 103 ILE A N 1
ATOM 807 C CA . ILE A 1 103 ? 2.477 -2.375 9.047 1 84.75 103 ILE A CA 1
ATOM 808 C C . ILE A 1 103 ? 1.255 -2.828 8.25 1 84.75 103 ILE A C 1
ATOM 810 O O . ILE A 1 103 ? 1.267 -3.9 7.641 1 84.75 103 ILE A O 1
ATOM 814 N N . SER A 1 104 ? 0.213 -2.002 8.25 1 87.88 104 SER A N 1
ATOM 815 C CA . SER A 1 104 ? -0.98 -2.32 7.473 1 87.88 104 SER A CA 1
ATOM 816 C C . SER A 1 104 ? -0.65 -2.477 5.992 1 87.88 104 SER A C 1
ATOM 818 O O . SER A 1 104 ? -1.144 -3.395 5.336 1 87.88 104 SER A O 1
ATOM 820 N N . ASP A 1 105 ? 0.161 -1.649 5.516 1 89.69 105 ASP A N 1
ATOM 821 C CA . ASP A 1 105 ? 0.508 -1.671 4.098 1 89.69 105 ASP A CA 1
ATOM 822 C C . ASP A 1 105 ? 1.383 -2.877 3.764 1 89.69 105 ASP A C 1
ATOM 824 O O . ASP A 1 105 ? 1.29 -3.434 2.668 1 89.69 105 ASP A O 1
ATOM 828 N N . VAL A 1 106 ? 2.334 -3.242 4.656 1 86.5 106 VAL A N 1
ATOM 829 C CA . VAL A 1 106 ? 3.139 -4.441 4.445 1 86.5 106 VAL A CA 1
ATOM 830 C C . VAL A 1 106 ? 2.225 -5.645 4.219 1 86.5 106 VAL A C 1
ATOM 832 O O . VAL A 1 106 ? 2.498 -6.484 3.357 1 86.5 106 VAL A O 1
ATOM 835 N N . ILE A 1 107 ? 1.145 -5.625 4.91 1 85.5 107 ILE A N 1
ATOM 836 C CA . ILE A 1 107 ? 0.207 -6.738 4.801 1 85.5 107 ILE A CA 1
ATOM 837 C C . ILE A 1 107 ? -0.659 -6.562 3.557 1 85.5 107 ILE A C 1
ATOM 839 O O . ILE A 1 107 ? -0.685 -7.438 2.686 1 85.5 107 ILE A O 1
ATOM 843 N N . ALA A 1 108 ? -1.266 -5.406 3.436 1 89.12 108 ALA A N 1
ATOM 844 C CA . ALA A 1 108 ? -2.291 -5.172 2.422 1 89.12 108 ALA A CA 1
ATOM 845 C C . ALA A 1 108 ? -1.666 -5 1.04 1 89.12 108 ALA A C 1
ATOM 847 O O . ALA A 1 108 ? -2.299 -5.293 0.024 1 89.12 108 ALA A O 1
ATOM 848 N N . SER A 1 109 ? -0.463 -4.574 1.024 1 90.19 109 SER A N 1
ATOM 849 C CA . SER A 1 109 ? 0.171 -4.281 -0.257 1 90.19 109 SER A CA 1
ATOM 850 C C . SER A 1 109 ? 1.345 -5.215 -0.521 1 90.19 109 SER A C 1
ATOM 852 O O . SER A 1 109 ? 1.925 -5.199 -1.609 1 90.19 109 SER A O 1
ATOM 854 N N . GLY A 1 110 ? 1.753 -6.012 0.387 1 88.75 110 GLY A N 1
ATOM 855 C CA . GLY A 1 110 ? 2.902 -6.891 0.245 1 88.75 110 GLY A CA 1
ATOM 856 C C . GLY A 1 110 ? 2.539 -8.359 0.281 1 88.75 110 GLY A C 1
ATOM 857 O O . GLY A 1 110 ? 2.691 -9.07 -0.717 1 88.75 110 GLY A O 1
ATOM 858 N N . ILE A 1 111 ? 1.881 -8.797 1.35 1 85 111 ILE A N 1
ATOM 859 C CA . ILE A 1 111 ? 1.647 -10.219 1.602 1 85 111 ILE A CA 1
ATOM 860 C C . ILE A 1 111 ? 0.32 -10.641 0.977 1 85 111 ILE A C 1
ATOM 862 O O . ILE A 1 111 ? 0.268 -11.602 0.204 1 85 111 ILE A O 1
ATOM 866 N N . GLN A 1 112 ? -0.703 -9.922 1.188 1 88.19 112 GLN A N 1
ATOM 867 C CA . GLN A 1 112 ? -2.072 -10.32 0.88 1 88.19 112 GLN A CA 1
ATOM 868 C C . GLN A 1 112 ? -2.305 -10.375 -0.627 1 88.19 112 GLN A C 1
ATOM 870 O O . GLN A 1 112 ? -2.904 -11.328 -1.135 1 88.19 112 GLN A O 1
ATOM 875 N N . PRO A 1 113 ? -1.845 -9.438 -1.359 1 92.44 113 PRO A N 1
ATOM 876 C CA . PRO A 1 113 ? -2.127 -9.477 -2.797 1 92.44 113 PRO A CA 1
ATOM 877 C C . PRO A 1 113 ? -1.565 -10.727 -3.473 1 92.44 113 PRO A C 1
ATOM 879 O O . PRO A 1 113 ? -2.119 -11.195 -4.473 1 92.44 113 PRO A O 1
ATOM 882 N N . LEU A 1 114 ? -0.491 -11.305 -2.951 1 91.75 114 LEU A N 1
ATOM 883 C CA . LEU A 1 114 ? 0.157 -12.469 -3.537 1 91.75 114 LEU A CA 1
ATOM 884 C C . LEU A 1 114 ? -0.592 -13.75 -3.174 1 91.75 114 LEU A C 1
ATOM 886 O O . LEU A 1 114 ? -0.345 -14.805 -3.758 1 91.75 114 LEU A O 1
ATOM 890 N N . GLN A 1 115 ? -1.59 -13.562 -2.188 1 87.69 115 GLN A N 1
ATOM 891 C CA . GLN A 1 115 ? -2.359 -14.711 -1.726 1 87.69 115 GLN A CA 1
ATOM 892 C C . GLN A 1 115 ? -3.812 -14.625 -2.186 1 87.69 115 GLN A C 1
ATOM 894 O O . GLN A 1 115 ? -4.598 -15.539 -1.958 1 87.69 115 GLN A O 1
ATOM 899 N N . ASN A 1 116 ? -4.156 -13.547 -2.848 1 90 116 ASN A N 1
ATOM 900 C CA . ASN A 1 116 ? -5.535 -13.391 -3.303 1 90 116 ASN A CA 1
ATOM 901 C C . ASN A 1 116 ? -5.949 -14.531 -4.23 1 90 116 ASN A C 1
ATOM 903 O O . ASN A 1 116 ? -5.121 -15.078 -4.957 1 90 116 ASN A O 1
ATOM 907 N N . LEU A 1 117 ? -7.262 -14.773 -4.246 1 87.12 117 LEU A N 1
ATOM 908 C CA . LEU A 1 117 ? -7.82 -15.914 -4.969 1 87.12 117 LEU A CA 1
ATOM 909 C C . LEU A 1 117 ? -7.438 -15.859 -6.441 1 87.12 117 LEU A C 1
ATOM 911 O O . LEU A 1 117 ? -7.008 -16.875 -7.012 1 87.12 117 LEU A O 1
ATOM 915 N N . TYR A 1 118 ? -7.527 -14.727 -7.086 1 88.56 118 TYR A N 1
ATOM 916 C CA . TYR A 1 118 ? -7.273 -14.633 -8.516 1 88.56 118 TYR A CA 1
ATOM 917 C C . TYR A 1 118 ? -5.797 -14.859 -8.828 1 88.56 118 TYR A C 1
ATOM 919 O O . TYR A 1 118 ? -5.441 -15.258 -9.938 1 88.56 118 TYR A O 1
ATOM 927 N N . VAL A 1 119 ? -4.902 -14.617 -7.93 1 92.62 119 VAL A N 1
ATOM 928 C CA . VAL A 1 119 ? -3.475 -14.852 -8.109 1 92.62 119 VAL A CA 1
ATOM 929 C C . VAL A 1 119 ? -3.164 -16.344 -7.926 1 92.62 119 VAL A C 1
ATOM 931 O O . VAL A 1 119 ? -2.473 -16.938 -8.75 1 92.62 119 VAL A O 1
ATOM 934 N N . ILE A 1 120 ? -3.721 -16.906 -6.758 1 89.06 120 ILE A N 1
ATOM 935 C CA . ILE A 1 120 ? -3.469 -18.312 -6.449 1 89.06 120 ILE A CA 1
ATOM 936 C C . ILE A 1 120 ? -4.023 -19.188 -7.562 1 89.06 120 ILE A C 1
ATOM 938 O O . ILE A 1 120 ? -3.436 -20.219 -7.898 1 89.06 120 ILE A O 1
ATOM 942 N N . GLN A 1 121 ? -5.172 -18.797 -8.141 1 88.94 121 GLN A N 1
ATOM 943 C CA . GLN A 1 121 ? -5.754 -19.531 -9.25 1 88.94 121 GLN A CA 1
ATOM 944 C C . GLN A 1 121 ? -4.852 -19.484 -10.484 1 88.94 121 GLN A C 1
ATOM 946 O O . GLN A 1 121 ? -4.766 -20.453 -11.234 1 88.94 121 GLN A O 1
ATOM 951 N N . LYS A 1 122 ? -4.215 -18.375 -10.719 1 91.69 122 LYS A N 1
ATOM 952 C CA . LYS A 1 122 ? -3.301 -18.234 -11.852 1 91.69 122 LYS A CA 1
ATOM 953 C C . LYS A 1 122 ? -2.043 -19.062 -11.648 1 91.69 122 LYS A C 1
ATOM 955 O O . LYS A 1 122 ? -1.513 -19.641 -12.609 1 91.69 122 LYS A O 1
ATOM 960 N N . ILE A 1 123 ? -1.551 -19.125 -10.461 1 91.5 123 ILE A N 1
ATOM 961 C CA . ILE A 1 123 ? -0.366 -19.922 -10.133 1 91.5 123 ILE A CA 1
ATOM 962 C C . ILE A 1 123 ? -0.659 -21.406 -10.344 1 91.5 123 ILE A C 1
ATOM 964 O O . ILE A 1 123 ? 0.17 -22.141 -10.891 1 91.5 123 ILE A O 1
ATOM 968 N N . GLY A 1 124 ? -1.881 -21.891 -9.891 1 91.06 124 GLY A N 1
ATOM 969 C CA . GLY A 1 124 ? -2.303 -23.266 -10.156 1 91.06 124 GLY A CA 1
ATOM 970 C C . GLY A 1 124 ? -1.746 -24.266 -9.156 1 91.06 124 GLY A C 1
ATOM 971 O O . GLY A 1 124 ? -1.903 -24.094 -7.945 1 91.06 124 GLY A O 1
ATOM 972 N N . THR A 1 125 ? -1.023 -25.219 -9.641 1 91.06 125 THR A N 1
ATOM 973 C CA . THR A 1 125 ? -0.642 -26.391 -8.859 1 91.06 125 THR A CA 1
ATOM 974 C C . THR A 1 125 ? 0.401 -26.016 -7.809 1 91.06 125 THR A C 1
ATOM 976 O O . THR A 1 125 ? 0.536 -26.703 -6.793 1 91.06 125 THR A O 1
ATOM 979 N N . GLU A 1 126 ? 1.139 -24.969 -8.008 1 91.88 126 GLU A N 1
ATOM 980 C CA . GLU A 1 126 ? 2.197 -24.594 -7.078 1 91.88 126 GLU A CA 1
ATOM 981 C C . GLU A 1 126 ? 1.708 -23.547 -6.078 1 91.88 126 GLU A C 1
ATOM 983 O O . GLU A 1 126 ? 2.512 -22.844 -5.465 1 91.88 126 GLU A O 1
ATOM 988 N N . LYS A 1 127 ? 0.401 -23.531 -5.902 1 88.56 127 LYS A N 1
ATOM 989 C CA . LYS A 1 127 ? -0.2 -22.484 -5.086 1 88.56 127 LYS A CA 1
ATOM 990 C C . LYS A 1 127 ? 0.267 -22.578 -3.637 1 88.56 127 LYS A C 1
ATOM 992 O O . LYS A 1 127 ? 0.478 -21.562 -2.98 1 88.56 127 LYS A O 1
ATOM 997 N N . VAL A 1 128 ? 0.412 -23.75 -3.1 1 84.88 128 VAL A N 1
ATOM 998 C CA . VAL A 1 128 ? 0.798 -23.922 -1.703 1 84.88 128 VAL A CA 1
ATOM 999 C C . VAL A 1 128 ? 2.244 -23.469 -1.507 1 84.88 128 VAL A C 1
ATOM 1001 O O . VAL A 1 128 ? 2.545 -22.719 -0.577 1 84.88 128 VAL A O 1
ATOM 1004 N N . GLN A 1 129 ? 3.154 -23.875 -2.414 1 88.44 129 GLN A N 1
ATOM 1005 C CA . GLN A 1 129 ? 4.555 -23.469 -2.355 1 88.44 129 GLN A CA 1
ATOM 1006 C C . GLN A 1 129 ? 4.695 -21.953 -2.539 1 88.44 129 GLN A C 1
ATOM 1008 O O . GLN A 1 129 ? 5.527 -21.312 -1.891 1 88.44 129 GLN A O 1
ATOM 1013 N N . TRP A 1 130 ? 3.852 -21.453 -3.438 1 90.44 130 TRP A N 1
ATOM 1014 C CA . TRP A 1 130 ? 3.82 -20.016 -3.676 1 90.44 130 TRP A CA 1
ATOM 1015 C C . TRP A 1 130 ? 3.424 -19.25 -2.412 1 90.44 130 TRP A C 1
ATOM 1017 O O . TRP A 1 130 ? 4.121 -18.328 -1.988 1 90.44 130 TRP A O 1
ATOM 1027 N N . ALA A 1 131 ? 2.396 -19.734 -1.841 1 83.38 131 ALA A N 1
ATOM 1028 C CA . ALA A 1 131 ? 1.881 -19.078 -0.638 1 83.38 131 ALA A CA 1
ATOM 1029 C C . ALA A 1 131 ? 2.898 -19.141 0.497 1 83.38 131 ALA A C 1
ATOM 1031 O O . ALA A 1 131 ? 3.148 -18.141 1.168 1 83.38 131 ALA A O 1
ATOM 1032 N N . GLN A 1 132 ? 3.514 -20.234 0.691 1 80.12 132 GLN A N 1
ATOM 1033 C CA . GLN A 1 132 ? 4.508 -20.422 1.744 1 80.12 132 GLN A CA 1
ATOM 1034 C C . GLN A 1 132 ? 5.723 -19.531 1.522 1 80.12 132 GLN A C 1
ATOM 1036 O O . GLN A 1 132 ? 6.246 -18.938 2.469 1 80.12 132 GLN A O 1
ATOM 1041 N N . HIS A 1 133 ? 6.074 -19.422 0.312 1 85.62 133 HIS A N 1
ATOM 1042 C CA . HIS A 1 133 ? 7.242 -18.625 -0.033 1 85.62 133 HIS A CA 1
ATOM 1043 C C . HIS A 1 133 ? 7.035 -17.156 0.35 1 85.62 133 HIS A C 1
ATOM 1045 O O . HIS A 1 133 ? 7.887 -16.562 1.012 1 85.62 133 HIS A O 1
ATOM 1051 N N . PHE A 1 134 ? 5.949 -16.672 0.052 1 83.06 134 PHE A N 1
ATOM 1052 C CA . PHE A 1 134 ? 5.754 -15.234 0.239 1 83.06 134 PHE A CA 1
ATOM 1053 C C . PHE A 1 134 ? 5.273 -14.93 1.653 1 83.06 134 PHE A C 1
ATOM 1055 O O . PHE A 1 134 ? 5.484 -13.828 2.166 1 83.06 134 PHE A O 1
ATOM 1062 N N . ILE A 1 135 ? 4.625 -15.875 2.281 1 77.69 135 ILE A N 1
ATOM 1063 C CA . ILE A 1 135 ? 4.324 -15.727 3.701 1 77.69 135 ILE A CA 1
ATOM 1064 C C . ILE A 1 135 ? 5.625 -15.711 4.504 1 77.69 135 ILE A C 1
ATOM 1066 O O . ILE A 1 135 ? 5.801 -14.867 5.387 1 77.69 135 ILE A O 1
ATOM 1070 N N . ASP A 1 136 ? 6.57 -16.547 4.168 1 77.94 136 ASP A N 1
ATOM 1071 C CA . ASP A 1 136 ? 7.867 -16.625 4.836 1 77.94 136 ASP A CA 1
ATOM 1072 C C . ASP A 1 136 ? 8.672 -15.344 4.598 1 77.94 136 ASP A C 1
ATOM 1074 O O . ASP A 1 136 ? 9.352 -14.852 5.5 1 77.94 136 ASP A O 1
ATOM 1078 N N . ARG A 1 137 ? 8.57 -14.844 3.484 1 78.94 137 ARG A N 1
ATOM 1079 C CA . ARG A 1 137 ? 9.266 -13.602 3.16 1 78.94 137 ARG A CA 1
ATOM 1080 C C . ARG A 1 137 ? 8.734 -12.438 3.99 1 78.94 137 ARG A C 1
ATOM 1082 O O . ARG A 1 137 ? 9.508 -11.609 4.477 1 78.94 137 ARG A O 1
ATOM 1089 N N . GLY A 1 138 ? 7.441 -12.414 4.094 1 71 138 GLY A N 1
ATOM 1090 C CA . GLY A 1 138 ? 6.816 -11.375 4.902 1 71 138 GLY A CA 1
ATOM 1091 C C . GLY A 1 138 ? 7.176 -11.469 6.375 1 71 138 GLY A C 1
ATOM 1092 O O . GLY A 1 138 ? 7.402 -10.445 7.027 1 71 138 GLY A O 1
ATOM 1093 N N . PHE A 1 139 ? 7.199 -12.695 6.875 1 66.56 139 PHE A N 1
ATOM 1094 C CA . PHE A 1 139 ? 7.5 -12.914 8.289 1 66.56 139 PHE A CA 1
ATOM 1095 C C . PHE A 1 139 ? 8.969 -12.625 8.57 1 66.56 139 PHE A C 1
ATOM 1097 O O . PHE A 1 139 ? 9.312 -12.141 9.656 1 66.56 139 PHE A O 1
ATOM 1104 N N . LYS A 1 140 ? 9.758 -12.93 7.676 1 65.94 140 LYS A N 1
ATOM 1105 C CA . LYS A 1 140 ? 11.172 -12.633 7.883 1 65.94 140 LYS A CA 1
ATOM 1106 C C . LYS A 1 140 ? 11.406 -11.133 8.031 1 65.94 140 LYS A C 1
ATOM 1108 O O . LYS A 1 140 ? 12.242 -10.703 8.828 1 65.94 140 LYS A O 1
ATOM 1113 N N . GLY A 1 141 ? 10.555 -10.539 7.301 1 58 141 GLY A N 1
ATOM 1114 C CA . GLY A 1 141 ? 10.602 -9.094 7.477 1 58 141 GLY A CA 1
ATOM 1115 C C . GLY A 1 141 ? 9.844 -8.617 8.703 1 58 141 GLY A C 1
ATOM 1116 O O . GLY A 1 141 ? 10.18 -7.582 9.281 1 58 141 GLY A O 1
ATOM 1117 N N . TRP A 1 142 ? 8.719 -9.43 8.922 1 54 142 TRP A N 1
ATOM 1118 C CA . TRP A 1 142 ? 7.727 -9.094 9.938 1 54 142 TRP A CA 1
ATOM 1119 C C . TRP A 1 142 ? 8.281 -9.336 11.336 1 54 142 TRP A C 1
ATOM 1121 O O . TRP A 1 142 ? 7.82 -8.734 12.312 1 54 142 TRP A O 1
ATOM 1131 N N . TRP A 1 143 ? 9.188 -10.281 11.539 1 50.12 143 TRP A N 1
ATOM 1132 C CA . TRP A 1 143 ? 9.656 -10.289 12.922 1 50.12 143 TRP A CA 1
ATOM 1133 C C . TRP A 1 143 ? 9.648 -8.883 13.508 1 50.12 143 TRP A C 1
ATOM 1135 O O . TRP A 1 143 ? 9.266 -8.688 14.664 1 50.12 143 TRP A O 1
ATOM 1145 N N . MET A 1 144 ? 9.969 -7.992 12.602 1 43.53 144 MET A N 1
ATOM 1146 C CA . MET A 1 144 ? 9.945 -6.613 13.078 1 43.53 144 MET A CA 1
ATOM 1147 C C . MET A 1 144 ? 8.516 -6.125 13.266 1 43.53 144 MET A C 1
ATOM 1149 O O . MET A 1 144 ? 8.219 -5.395 14.211 1 43.53 144 MET A O 1
ATOM 1153 N N . PHE A 1 145 ? 7.605 -6.691 12.383 1 46.41 145 PHE A N 1
ATOM 1154 C CA . PHE A 1 145 ? 6.18 -6.406 12.516 1 46.41 145 PHE A CA 1
ATOM 1155 C C . PHE A 1 145 ? 5.641 -6.945 13.836 1 46.41 145 PHE A C 1
ATOM 1157 O O . PHE A 1 145 ? 4.906 -6.25 14.547 1 46.41 145 PHE A O 1
ATOM 1164 N N . PHE A 1 146 ? 5.891 -8.297 14.07 1 47.69 146 PHE A N 1
ATOM 1165 C CA . PHE A 1 146 ? 5.543 -8.828 15.375 1 47.69 146 PHE A CA 1
ATOM 1166 C C . PHE A 1 146 ? 6 -7.887 16.484 1 47.69 146 PHE A C 1
ATOM 1168 O O . PHE A 1 146 ? 5.273 -7.664 17.453 1 47.69 146 PHE A O 1
ATOM 1175 N N . PHE A 1 147 ? 7.141 -7.406 16.312 1 42.69 147 PHE A N 1
ATOM 1176 C CA . PHE A 1 147 ? 7.633 -6.496 17.344 1 42.69 147 PHE A CA 1
ATOM 1177 C C . PHE A 1 147 ? 6.789 -5.227 17.391 1 42.69 147 PHE A C 1
ATOM 1179 O O . PHE A 1 147 ? 6.43 -4.758 18.484 1 42.69 147 PHE A O 1
ATOM 1186 N N . ILE A 1 148 ? 6.508 -4.789 16.281 1 40.47 148 ILE A N 1
ATOM 1187 C CA . ILE A 1 148 ? 5.781 -3.525 16.281 1 40.47 148 ILE A CA 1
ATOM 1188 C C . ILE A 1 148 ? 4.379 -3.738 16.844 1 40.47 148 ILE A C 1
ATOM 1190 O O . ILE A 1 148 ? 3.9 -2.943 17.656 1 40.47 148 ILE A O 1
ATOM 1194 N N . VAL A 1 149 ? 3.748 -4.855 16.328 1 45.38 149 VAL A N 1
ATOM 1195 C CA . VAL A 1 149 ? 2.441 -5.18 16.891 1 45.38 149 VAL A CA 1
ATOM 1196 C C . VAL A 1 149 ? 2.568 -5.391 18.391 1 45.38 149 VAL A C 1
ATOM 1198 O O . VAL A 1 149 ? 1.722 -4.93 19.172 1 45.38 149 VAL A O 1
ATOM 1201 N N . LYS A 1 150 ? 3.592 -6.223 18.703 1 45.25 150 LYS A N 1
ATOM 1202 C CA . LYS A 1 150 ? 3.812 -6.402 20.141 1 45.25 150 LYS A CA 1
ATOM 1203 C C . LYS A 1 150 ? 4.023 -5.062 20.828 1 45.25 150 LYS A C 1
ATOM 1205 O O . LYS A 1 150 ? 3.498 -4.832 21.922 1 45.25 150 LYS A O 1
ATOM 1210 N N . VAL A 1 151 ? 4.875 -4.336 20.219 1 39.66 151 VAL A N 1
ATOM 1211 C CA . VAL A 1 151 ? 5.219 -3.076 20.875 1 39.66 151 VAL A CA 1
ATOM 1212 C C . VAL A 1 151 ? 3.984 -2.182 20.953 1 39.66 151 VAL A C 1
ATOM 1214 O O . VAL A 1 151 ? 3.734 -1.552 21.984 1 39.66 151 VAL A O 1
ATOM 1217 N N . ILE A 1 152 ? 3.443 -2.135 19.781 1 39.84 152 ILE A N 1
ATOM 1218 C CA . ILE A 1 152 ? 2.25 -1.294 19.797 1 39.84 152 ILE A CA 1
ATOM 1219 C C . ILE A 1 152 ? 1.216 -1.883 20.75 1 39.84 152 ILE A C 1
ATOM 1221 O O . ILE A 1 152 ? 0.595 -1.154 21.531 1 39.84 152 ILE A O 1
ATOM 1225 N N . VAL A 1 153 ? 1.062 -3.27 20.516 1 42.75 153 VAL A N 1
ATOM 1226 C CA . VAL A 1 153 ? 0.107 -3.951 21.375 1 42.75 153 VAL A CA 1
ATOM 1227 C C . VAL A 1 153 ? 0.597 -3.906 22.828 1 42.75 153 VAL A C 1
ATOM 1229 O O . VAL A 1 153 ? -0.195 -3.715 23.75 1 42.75 153 VAL A O 1
ATOM 1232 N N . TYR A 1 154 ? 1.84 -4.297 22.906 1 39.59 154 TYR A N 1
ATOM 1233 C CA . TYR A 1 154 ? 2.309 -4.406 24.297 1 39.59 154 TYR A CA 1
ATOM 1234 C C . TYR A 1 154 ? 2.371 -3.033 24.953 1 39.59 154 TYR A C 1
ATOM 1236 O O . TYR A 1 154 ? 2.363 -2.93 26.172 1 39.59 154 TYR A O 1
ATOM 1244 N N . SER A 1 155 ? 2.873 -2.176 24.234 1 37.22 155 SER A N 1
ATOM 1245 C CA . SER A 1 155 ? 2.975 -0.935 24.984 1 37.22 155 SER A CA 1
ATOM 1246 C C . SER A 1 155 ? 1.606 -0.475 25.484 1 37.22 155 SER A C 1
ATOM 1248 O O . SER A 1 155 ? 1.514 0.325 26.406 1 37.22 155 SER A O 1
ATOM 1250 N N . ARG A 1 156 ? 0.605 -0.349 24.688 1 40.84 156 ARG A N 1
ATOM 1251 C CA . ARG A 1 156 ? -0.635 0.109 25.297 1 40.84 156 ARG A CA 1
ATOM 1252 C C . ARG A 1 156 ? -1.463 -1.068 25.812 1 40.84 156 ARG A C 1
ATOM 1254 O O . ARG A 1 156 ? -1.317 -2.191 25.312 1 40.84 156 ARG A O 1
ATOM 1261 N N . SER A 1 157 ? -2.152 -1.039 27.031 1 36.75 157 SER A N 1
ATOM 1262 C CA . SER A 1 157 ? -3.156 -1.895 27.641 1 36.75 157 SER A CA 1
ATOM 1263 C C . SER A 1 157 ? -4.02 -2.59 26.594 1 36.75 157 SER A C 1
ATOM 1265 O O . SER A 1 157 ? -4.148 -2.104 25.469 1 36.75 157 SER A O 1
ATOM 1267 N N . ILE A 1 158 ? -4.605 -3.852 26.766 1 35.84 158 ILE A N 1
ATOM 1268 C CA . ILE A 1 158 ? -5.488 -4.777 26.078 1 35.84 158 ILE A CA 1
ATOM 1269 C C . ILE A 1 158 ? -6.523 -3.994 25.266 1 35.84 158 ILE A C 1
ATOM 1271 O O . ILE A 1 158 ? -7.055 -4.496 24.266 1 35.84 158 ILE A O 1
ATOM 1275 N N . LYS A 1 159 ? -7.086 -2.91 25.938 1 36.25 159 LYS A N 1
ATOM 1276 C CA . LYS A 1 159 ? -8.273 -2.326 25.328 1 36.25 159 LYS A CA 1
ATOM 1277 C C . LYS A 1 159 ? -7.992 -1.855 23.906 1 36.25 159 LYS A C 1
ATOM 1279 O O . LYS A 1 159 ? -8.898 -1.777 23.078 1 36.25 159 LYS A O 1
ATOM 1284 N N . TYR A 1 160 ? -6.863 -1.289 23.734 1 35.84 160 TYR A N 1
ATOM 1285 C CA . TYR A 1 160 ? -6.516 -0.644 22.469 1 35.84 160 TYR A CA 1
ATOM 1286 C C . TYR A 1 160 ? -6.145 -1.677 21.422 1 35.84 160 TYR A C 1
ATOM 1288 O O . TYR A 1 160 ? -5.828 -1.324 20.281 1 35.84 160 TYR A O 1
ATOM 1296 N N . TYR A 1 161 ? -5.922 -2.91 21.844 1 39.22 161 TYR A N 1
ATOM 1297 C CA . TYR A 1 161 ? -5.535 -4.031 21 1 39.22 161 TYR A CA 1
ATOM 1298 C C . TYR A 1 161 ? -6.594 -4.301 19.922 1 39.22 161 TYR A C 1
ATOM 1300 O O . TYR A 1 161 ? -6.336 -5.012 18.953 1 39.22 161 TYR A O 1
ATOM 1308 N N . SER A 1 162 ? -7.797 -4.059 20.375 1 37.03 162 SER A N 1
ATOM 1309 C CA . SER A 1 162 ? -8.797 -4.199 19.328 1 37.03 162 SER A CA 1
ATOM 1310 C C . SER A 1 162 ? -8.398 -3.4 18.078 1 37.03 162 SER A C 1
ATOM 1312 O O . SER A 1 162 ? -8.961 -3.605 17 1 37.03 162 SER A O 1
ATOM 1314 N N . ARG A 1 163 ? -7.734 -2.305 18.438 1 36.31 163 ARG A N 1
ATOM 1315 C CA . ARG A 1 163 ? -7.262 -1.43 17.359 1 36.31 163 ARG A CA 1
ATOM 1316 C C . ARG A 1 163 ? -6.172 -2.111 16.547 1 36.31 163 ARG A C 1
ATOM 1318 O O . ARG A 1 163 ? -6.117 -1.945 15.32 1 36.31 163 ARG A O 1
ATOM 1325 N N . CYS A 1 164 ? -5.215 -2.73 17.297 1 39.56 164 CYS A N 1
ATOM 1326 C CA . CYS A 1 164 ? -4.109 -3.418 16.641 1 39.56 164 CYS A CA 1
ATOM 1327 C C . CYS A 1 164 ? -4.602 -4.633 15.875 1 39.56 164 CYS A C 1
ATOM 1329 O O . CYS A 1 164 ? -3.92 -5.121 14.969 1 39.56 164 CYS A O 1
ATOM 1331 N N . PHE A 1 165 ? -5.656 -5.18 16.375 1 40.78 165 PHE A N 1
ATOM 1332 C CA . PHE A 1 165 ? -6.238 -6.344 15.727 1 40.78 165 PHE A CA 1
ATOM 1333 C C . PHE A 1 165 ? -6.383 -6.105 14.227 1 40.78 165 PHE A C 1
ATOM 1335 O O . PHE A 1 165 ? -6.418 -7.055 13.445 1 40.78 165 PHE A O 1
ATOM 1342 N N . CYS A 1 166 ? -6.598 -4.918 13.93 1 39.34 166 CYS A N 1
ATOM 1343 C CA . CYS A 1 166 ? -6.688 -4.793 12.477 1 39.34 166 CYS A CA 1
ATOM 1344 C C . CYS A 1 166 ? -5.418 -5.301 11.805 1 39.34 166 CYS A C 1
ATOM 1346 O O . CYS A 1 166 ? -5.477 -5.891 10.727 1 39.34 166 CYS A O 1
ATOM 1348 N N . VAL A 1 167 ? -4.285 -4.977 12.43 1 39.97 167 VAL A N 1
ATOM 1349 C CA . VAL A 1 167 ? -3.043 -5.414 11.812 1 39.97 167 VAL A CA 1
ATOM 1350 C C . VAL A 1 167 ? -2.953 -6.938 11.859 1 39.97 167 VAL A C 1
ATOM 1352 O O . VAL A 1 167 ? -2.557 -7.574 10.875 1 39.97 167 VAL A O 1
ATOM 1355 N N . ILE A 1 168 ? -3.141 -7.531 13.125 1 41.12 168 ILE A N 1
ATOM 1356 C CA . ILE A 1 168 ? -2.922 -8.961 13.328 1 41.12 168 ILE A CA 1
ATOM 1357 C C . ILE A 1 168 ? -3.824 -9.758 12.391 1 41.12 168 ILE A C 1
ATOM 1359 O O . ILE A 1 168 ? -3.414 -10.789 11.852 1 41.12 168 ILE A O 1
ATOM 1363 N N . GLN A 1 169 ? -5.152 -9.367 12.469 1 39.78 169 GLN A N 1
ATOM 1364 C CA . GLN A 1 169 ? -6.023 -10.203 11.648 1 39.78 169 GLN A CA 1
ATOM 1365 C C . GLN A 1 169 ? -5.652 -10.109 10.172 1 39.78 169 GLN A C 1
ATOM 1367 O O . GLN A 1 169 ? -6.168 -10.867 9.352 1 39.78 169 GLN A O 1
ATOM 1372 N N . LEU A 1 170 ? -5.148 -9.102 9.805 1 38.88 170 LEU A N 1
ATOM 1373 C CA . LEU A 1 170 ? -4.629 -9.148 8.445 1 38.88 170 LEU A CA 1
ATOM 1374 C C . LEU A 1 170 ? -3.719 -10.359 8.25 1 38.88 170 LEU A C 1
ATOM 1376 O O . LEU A 1 170 ? -3.408 -10.734 7.117 1 38.88 170 LEU A O 1
ATOM 1380 N N . LEU A 1 171 ? -2.957 -10.594 9.281 1 37.06 171 LEU A N 1
ATOM 1381 C CA . LEU A 1 171 ? -2.072 -11.75 9.188 1 37.06 171 LEU A CA 1
ATOM 1382 C C . LEU A 1 171 ? -2.867 -13.047 9.258 1 37.06 171 LEU A C 1
ATOM 1384 O O . LEU A 1 171 ? -2.285 -14.133 9.336 1 37.06 171 LEU A O 1
ATOM 1388 N N . SER A 1 172 ? -4.07 -12.844 9.75 1 32.44 172 SER A N 1
ATOM 1389 C CA . SER A 1 172 ? -4.668 -14.18 9.797 1 32.44 172 SER A CA 1
ATOM 1390 C C . SER A 1 172 ? -4.797 -14.773 8.398 1 32.44 172 SER A C 1
ATOM 1392 O O . SER A 1 172 ? -5.34 -14.141 7.496 1 32.44 172 SER A O 1
ATOM 1394 N N . PRO A 1 173 ? -3.98 -15.766 8.195 1 33.56 173 PRO A N 1
ATOM 1395 C CA . PRO A 1 173 ? -3.961 -16.438 6.891 1 33.56 173 PRO A CA 1
ATOM 1396 C C . PRO A 1 173 ? -5.332 -16.453 6.219 1 33.56 173 PRO A C 1
ATOM 1398 O O . PRO A 1 173 ? -5.504 -15.867 5.145 1 33.56 173 PRO A O 1
ATOM 1401 N N . PHE A 1 174 ? -5.641 -17.828 5.691 1 26.59 174 PHE A N 1
ATOM 1402 C CA . PHE A 1 174 ? -6.75 -18.453 4.973 1 26.59 174 PHE A CA 1
ATOM 1403 C C . PHE A 1 174 ? -8.07 -18.172 5.68 1 26.59 174 PHE A C 1
ATOM 1405 O O . PHE A 1 174 ? -8.125 -18.125 6.91 1 26.59 174 PHE A O 1
ATOM 1412 N N . MET B 1 1 ? 12.477 25.406 17.156 1 34.66 1 MET B N 1
ATOM 1413 C CA . MET B 1 1 ? 11.547 24.672 16.297 1 34.66 1 MET B CA 1
ATOM 1414 C C . MET B 1 1 ? 12.016 23.234 16.094 1 34.66 1 MET B C 1
ATOM 1416 O O . MET B 1 1 ? 13.211 22.984 15.961 1 34.66 1 MET B O 1
ATOM 1420 N N . ALA B 1 2 ? 11.422 22.297 16.688 1 40.75 2 ALA B N 1
ATOM 1421 C CA . ALA B 1 2 ? 12.133 21.016 16.688 1 40.75 2 ALA B CA 1
ATOM 1422 C C . ALA B 1 2 ? 12.844 20.797 15.359 1 40.75 2 ALA B C 1
ATOM 1424 O O . ALA B 1 2 ? 12.289 21.078 14.297 1 40.75 2 ALA B O 1
ATOM 1425 N N . THR B 1 3 ? 14.039 21 15.25 1 48.94 3 THR B N 1
ATOM 1426 C CA . THR B 1 3 ? 14.914 20.969 14.086 1 48.94 3 THR B CA 1
ATOM 1427 C C . THR B 1 3 ? 14.57 19.781 13.18 1 48.94 3 THR B C 1
ATOM 1429 O O . THR B 1 3 ? 14.695 18.625 13.586 1 48.94 3 THR B O 1
ATOM 1432 N N . GLN B 1 4 ? 13.469 20 12.539 1 61.31 4 GLN B N 1
ATOM 1433 C CA . GLN B 1 4 ? 13.062 18.891 11.688 1 61.31 4 GLN B CA 1
ATOM 1434 C C . GLN B 1 4 ? 14.227 18.406 10.82 1 61.31 4 GLN B C 1
ATOM 1436 O O . GLN B 1 4 ? 14.812 19.188 10.07 1 61.31 4 GLN B O 1
ATOM 1441 N N . THR B 1 5 ? 15.109 17.453 11.328 1 77.62 5 THR B N 1
ATOM 1442 C CA . THR B 1 5 ? 16.203 16.891 10.539 1 77.62 5 THR B CA 1
ATOM 1443 C C . THR B 1 5 ? 15.727 16.578 9.125 1 77.62 5 THR B C 1
ATOM 1445 O O . THR B 1 5 ? 14.562 16.234 8.906 1 77.62 5 THR B O 1
ATOM 1448 N N . LYS B 1 6 ? 16.641 17.078 8.156 1 93.81 6 LYS B N 1
ATOM 1449 C CA . LYS B 1 6 ? 16.438 16.828 6.734 1 93.81 6 LYS B CA 1
ATOM 1450 C C . LYS B 1 6 ? 16.172 15.344 6.477 1 93.81 6 LYS B C 1
ATOM 1452 O O . LYS B 1 6 ? 16.938 14.477 6.918 1 93.81 6 LYS B O 1
ATOM 1457 N N . PRO B 1 7 ? 15.047 15.039 5.844 1 97.94 7 PRO B N 1
ATOM 1458 C CA . PRO B 1 7 ? 14.766 13.641 5.543 1 97.94 7 PRO B CA 1
ATOM 1459 C C . PRO B 1 7 ? 15.797 13.008 4.609 1 97.94 7 PRO B C 1
ATOM 1461 O O . PRO B 1 7 ? 16.438 13.719 3.826 1 97.94 7 PRO B O 1
ATOM 1464 N N . VAL B 1 8 ? 16.031 11.703 4.789 1 98.62 8 VAL B N 1
ATOM 1465 C CA . VAL B 1 8 ? 16.844 10.922 3.865 1 98.62 8 VAL B CA 1
ATOM 1466 C C . VAL B 1 8 ? 15.969 9.875 3.17 1 98.62 8 VAL B C 1
ATOM 1468 O O . VAL B 1 8 ? 15.336 9.047 3.83 1 98.62 8 VAL B O 1
ATOM 1471 N N . LEU B 1 9 ? 15.891 9.992 1.85 1 98.62 9 LEU B N 1
ATOM 1472 C CA . LEU B 1 9 ? 15.148 9.023 1.049 1 98.62 9 LEU B CA 1
ATOM 1473 C C . LEU B 1 9 ? 16.078 7.965 0.471 1 98.62 9 LEU B C 1
ATOM 1475 O O . LEU B 1 9 ? 16.906 8.266 -0.385 1 98.62 9 LEU B O 1
ATOM 1479 N N . HIS B 1 10 ? 15.992 6.738 1.001 1 98.81 10 HIS B N 1
ATOM 1480 C CA . HIS B 1 10 ? 16.594 5.578 0.363 1 98.81 10 HIS B CA 1
ATOM 1481 C C . HIS B 1 10 ? 15.68 4.992 -0.704 1 98.81 10 HIS B C 1
ATOM 1483 O O . HIS B 1 10 ? 14.625 4.441 -0.386 1 98.81 10 HIS B O 1
ATOM 1489 N N . GLY B 1 11 ? 16.094 5.176 -1.969 1 97.81 11 GLY B N 1
ATOM 1490 C CA . GLY B 1 11 ? 15.203 4.773 -3.049 1 97.81 11 GLY B CA 1
ATOM 1491 C C . GLY B 1 11 ? 15.945 4.336 -4.297 1 97.81 11 GLY B C 1
ATOM 1492 O O . GLY B 1 11 ? 17.172 4.391 -4.348 1 97.81 11 GLY B O 1
ATOM 1493 N N . TYR B 1 12 ? 15.227 3.818 -5.215 1 95.75 12 TYR B N 1
ATOM 1494 C CA . TYR B 1 12 ? 15.703 3.402 -6.531 1 95.75 12 TYR B CA 1
ATOM 1495 C C . TYR B 1 12 ? 15.062 4.242 -7.629 1 95.75 12 TYR B C 1
ATOM 1497 O O . TYR B 1 12 ? 13.867 4.539 -7.578 1 95.75 12 TYR B O 1
ATOM 1505 N N . PHE B 1 13 ? 15.852 4.645 -8.602 1 90.88 13 PHE B N 1
ATOM 1506 C CA . PHE B 1 13 ? 15.398 5.637 -9.57 1 90.88 13 PHE B CA 1
ATOM 1507 C C . PHE B 1 13 ? 14.289 5.066 -10.445 1 90.88 13 PHE B C 1
ATOM 1509 O O . PHE B 1 13 ? 13.406 5.805 -10.898 1 90.88 13 PHE B O 1
ATOM 1516 N N . ARG B 1 14 ? 14.211 3.768 -10.633 1 87.62 14 ARG B N 1
ATOM 1517 C CA . ARG B 1 14 ? 13.188 3.166 -11.484 1 87.62 14 ARG B CA 1
ATOM 1518 C C . ARG B 1 14 ? 11.984 2.711 -10.664 1 87.62 14 ARG B C 1
ATOM 1520 O O . ARG B 1 14 ? 11.031 2.16 -11.211 1 87.62 14 ARG B O 1
ATOM 1527 N N . SER B 1 15 ? 12.102 2.875 -9.391 1 88.81 15 SER B N 1
ATOM 1528 C CA . SER B 1 15 ? 11.031 2.436 -8.5 1 88.81 15 SER B CA 1
ATOM 1529 C C . SER B 1 15 ? 9.867 3.42 -8.508 1 88.81 15 SER B C 1
ATOM 1531 O O . SER B 1 15 ? 10.039 4.594 -8.172 1 88.81 15 SER B O 1
ATOM 1533 N N . SER B 1 16 ? 8.633 2.953 -8.859 1 85.81 16 SER B N 1
ATOM 1534 C CA . SER B 1 16 ? 7.418 3.762 -8.82 1 85.81 16 SER B CA 1
ATOM 1535 C C . SER B 1 16 ? 7.094 4.199 -7.395 1 85.81 16 SER B C 1
ATOM 1537 O O . SER B 1 16 ? 6.605 5.309 -7.176 1 85.81 16 SER B O 1
ATOM 1539 N N . CYS B 1 17 ? 7.41 3.336 -6.414 1 91.62 17 CYS B N 1
ATOM 1540 C CA . CYS B 1 17 ? 7.148 3.656 -5.016 1 91.62 17 CYS B CA 1
ATOM 1541 C C . CYS B 1 17 ? 8.078 4.762 -4.527 1 91.62 17 CYS B C 1
ATOM 1543 O O . CYS B 1 17 ? 7.648 5.66 -3.797 1 91.62 17 CYS B O 1
ATOM 1545 N N . SER B 1 18 ? 9.344 4.754 -4.934 1 92.75 18 SER B N 1
ATOM 1546 C CA . SER B 1 18 ? 10.273 5.836 -4.625 1 92.75 18 SER B CA 1
ATOM 1547 C C . SER B 1 18 ? 9.844 7.141 -5.297 1 92.75 18 SER B C 1
ATOM 1549 O O . SER B 1 18 ? 9.945 8.211 -4.699 1 92.75 18 SER B O 1
ATOM 1551 N N . TRP B 1 19 ? 9.375 7 -6.48 1 90.25 19 TRP B N 1
ATOM 1552 C CA . TRP B 1 19 ? 8.945 8.156 -7.258 1 90.25 19 TRP B CA 1
ATOM 1553 C C . TRP B 1 19 ? 7.773 8.859 -6.582 1 90.25 19 TRP B C 1
ATOM 1555 O O . TRP B 1 19 ? 7.723 10.086 -6.531 1 90.25 19 TRP B O 1
ATOM 1565 N N . ARG B 1 20 ? 6.844 8.133 -6.02 1 88.56 20 ARG B N 1
ATOM 1566 C CA . ARG B 1 20 ? 5.699 8.695 -5.312 1 88.56 20 ARG B CA 1
ATOM 1567 C C . ARG B 1 20 ? 6.148 9.586 -4.16 1 88.56 20 ARG B C 1
ATOM 1569 O O . ARG B 1 20 ? 5.598 10.672 -3.955 1 88.56 20 ARG B O 1
ATOM 1576 N N . VAL B 1 21 ? 7.098 9.109 -3.488 1 93.31 21 VAL B N 1
ATOM 1577 C CA . VAL B 1 21 ? 7.602 9.852 -2.34 1 93.31 21 VAL B CA 1
ATOM 1578 C C . VAL B 1 21 ? 8.328 11.109 -2.818 1 93.31 21 VAL B C 1
ATOM 1580 O O . VAL B 1 21 ? 8.164 12.188 -2.24 1 93.31 21 VAL B O 1
ATOM 1583 N N . ARG B 1 22 ? 9.086 11.016 -3.875 1 92.56 22 ARG B N 1
ATOM 1584 C CA . ARG B 1 22 ? 9.773 12.172 -4.426 1 92.56 22 ARG B CA 1
ATOM 1585 C C . ARG B 1 22 ? 8.781 13.25 -4.855 1 92.56 22 ARG B C 1
ATOM 1587 O O . ARG B 1 22 ? 9.008 14.438 -4.637 1 92.56 22 ARG B O 1
ATOM 1594 N N . ILE B 1 23 ? 7.766 12.844 -5.453 1 89.56 23 ILE B N 1
ATOM 1595 C CA . ILE B 1 23 ? 6.734 13.781 -5.883 1 89.56 23 ILE B CA 1
ATOM 1596 C C . ILE B 1 23 ? 6.137 14.484 -4.668 1 89.56 23 ILE B C 1
ATOM 1598 O O . ILE B 1 23 ? 5.91 15.695 -4.691 1 89.56 23 ILE B O 1
ATOM 1602 N N . ALA B 1 24 ? 5.848 13.727 -3.582 1 90.25 24 ALA B N 1
ATOM 1603 C CA . ALA B 1 24 ? 5.297 14.32 -2.365 1 90.25 24 ALA B CA 1
ATOM 1604 C C . ALA B 1 24 ? 6.262 15.344 -1.77 1 90.25 24 ALA B C 1
ATOM 1606 O O . ALA B 1 24 ? 5.848 16.438 -1.361 1 90.25 24 ALA B O 1
ATOM 1607 N N . PHE B 1 25 ? 7.543 14.992 -1.757 1 93.75 25 PHE B N 1
ATOM 1608 C CA . PHE B 1 25 ? 8.547 15.922 -1.268 1 93.75 25 PHE B CA 1
ATOM 1609 C C . PHE B 1 25 ? 8.562 17.203 -2.109 1 93.75 25 PHE B C 1
ATOM 1611 O O . PHE B 1 25 ? 8.609 18.297 -1.568 1 93.75 25 PHE B O 1
ATOM 1618 N N . ALA B 1 26 ? 8.492 17.016 -3.359 1 91.38 26 ALA B N 1
ATOM 1619 C CA . ALA B 1 26 ? 8.531 18.156 -4.27 1 91.38 26 ALA B CA 1
ATOM 1620 C C . ALA B 1 26 ? 7.309 19.047 -4.082 1 91.38 26 ALA B C 1
ATOM 1622 O O . ALA B 1 26 ? 7.434 20.266 -4 1 91.38 26 ALA B O 1
ATOM 1623 N N . LEU B 1 27 ? 6.176 18.5 -4.004 1 87.12 27 LEU B N 1
ATOM 1624 C CA . LEU B 1 27 ? 4.93 19.234 -3.877 1 87.12 27 LEU B CA 1
ATOM 1625 C C . LEU B 1 27 ? 4.891 20 -2.561 1 87.12 27 LEU B C 1
ATOM 1627 O O . LEU B 1 27 ? 4.316 21.094 -2.492 1 87.12 27 LEU B O 1
ATOM 1631 N N . LYS B 1 28 ? 5.562 19.406 -1.551 1 92 28 LYS B N 1
ATOM 1632 C CA . LYS B 1 28 ? 5.543 20.031 -0.236 1 92 28 LYS B CA 1
ATOM 1633 C C . LYS B 1 28 ? 6.77 20.922 -0.038 1 92 28 LYS B C 1
ATOM 1635 O O . LYS B 1 28 ? 6.914 21.578 1 1 92 28 LYS B O 1
ATOM 1640 N N . GLY B 1 29 ? 7.555 20.953 -1.086 1 93.31 29 GLY B N 1
ATOM 1641 C CA . GLY B 1 29 ? 8.758 21.766 -0.989 1 93.31 29 GLY B CA 1
ATOM 1642 C C . GLY B 1 29 ? 9.727 21.281 0.069 1 93.31 29 GLY B C 1
ATOM 1643 O O . GLY B 1 29 ? 10.359 22.078 0.76 1 93.31 29 GLY B O 1
ATOM 1644 N N . ILE B 1 30 ? 9.82 20.016 0.273 1 95.38 30 ILE B N 1
ATOM 1645 C CA . ILE B 1 30 ? 10.688 19.438 1.292 1 95.38 30 ILE B CA 1
ATOM 1646 C C . ILE B 1 30 ? 12.031 19.062 0.674 1 95.38 30 ILE B C 1
ATOM 1648 O O . ILE B 1 30 ? 12.102 18.281 -0.271 1 95.38 30 ILE B O 1
ATOM 1652 N N . GLU B 1 31 ? 13.016 19.703 1.136 1 96.69 31 GLU B N 1
ATOM 1653 C CA . GLU B 1 31 ? 14.367 19.297 0.775 1 96.69 31 GLU B CA 1
ATOM 1654 C C . GLU B 1 31 ? 14.75 17.984 1.472 1 96.69 31 GLU B C 1
ATOM 1656 O O . GLU B 1 31 ? 14.422 17.781 2.643 1 96.69 31 GLU B O 1
ATOM 1661 N N . TYR B 1 32 ? 15.43 17.109 0.742 1 97.56 32 TYR B N 1
ATOM 1662 C CA . TYR B 1 32 ? 15.836 15.828 1.289 1 97.56 32 TYR B CA 1
ATOM 1663 C C . TYR B 1 32 ? 17.141 15.352 0.66 1 97.56 32 TYR B C 1
ATOM 1665 O O . TYR B 1 32 ? 17.531 15.82 -0.411 1 97.56 32 TYR B O 1
ATOM 1673 N N . ASP B 1 33 ? 17.781 14.508 1.404 1 98.19 33 ASP B N 1
ATOM 1674 C CA . ASP B 1 33 ? 18.922 13.797 0.831 1 98.19 33 ASP B CA 1
ATOM 1675 C C . ASP B 1 33 ? 18.484 12.469 0.218 1 98.19 33 ASP B C 1
ATOM 1677 O O . ASP B 1 33 ? 17.594 11.805 0.738 1 98.19 33 ASP B O 1
ATOM 1681 N N . GLN B 1 34 ? 19.141 12.141 -0.833 1 97.19 34 GLN B N 1
ATOM 1682 C CA . GLN B 1 34 ? 18.828 10.891 -1.51 1 97.19 34 GLN B CA 1
ATOM 1683 C C . GLN B 1 34 ? 19.984 9.891 -1.385 1 97.19 34 GLN B C 1
ATOM 1685 O O . GLN B 1 34 ? 21.141 10.266 -1.513 1 97.19 34 GLN B O 1
ATOM 1690 N N . VAL B 1 35 ? 19.625 8.719 -1.067 1 98.31 35 VAL B N 1
ATOM 1691 C CA . VAL B 1 35 ? 20.547 7.594 -1.085 1 98.31 35 VAL B CA 1
ATOM 1692 C C . VAL B 1 35 ? 20.047 6.523 -2.047 1 98.31 35 VAL B C 1
ATOM 1694 O O . VAL B 1 35 ? 19.078 5.824 -1.748 1 98.31 35 VAL B O 1
ATOM 1697 N N . PRO B 1 36 ? 20.766 6.418 -3.125 1 97.5 36 PRO B N 1
ATOM 1698 C CA . PRO B 1 36 ? 20.328 5.41 -4.094 1 97.5 36 PRO B CA 1
ATOM 1699 C C . PRO B 1 36 ? 20.516 3.982 -3.584 1 97.5 36 PRO B C 1
ATOM 1701 O O . PRO B 1 36 ? 21.516 3.682 -2.934 1 97.5 36 PRO B O 1
ATOM 1704 N N . VAL B 1 37 ? 19.484 3.168 -3.816 1 97.94 37 VAL B N 1
ATOM 1705 C CA . VAL B 1 37 ? 19.516 1.732 -3.553 1 97.94 37 VAL B CA 1
ATOM 1706 C C . VAL B 1 37 ? 19.25 0.964 -4.844 1 97.94 37 VAL B C 1
ATOM 1708 O O . VAL B 1 37 ? 18.109 0.812 -5.258 1 97.94 37 VAL B O 1
ATOM 1711 N N . ASN B 1 38 ? 20.406 0.429 -5.418 1 96.38 38 ASN B N 1
ATOM 1712 C CA . ASN B 1 38 ? 20.266 -0.287 -6.68 1 96.38 38 ASN B CA 1
ATOM 1713 C C . ASN B 1 38 ? 19.734 -1.7 -6.465 1 96.38 38 ASN B C 1
ATOM 1715 O O . ASN B 1 38 ? 20.391 -2.535 -5.852 1 96.38 38 ASN B O 1
ATOM 1719 N N . LEU B 1 39 ? 18.578 -2.006 -7.027 1 94.5 39 LEU B N 1
ATOM 1720 C CA . LEU B 1 39 ? 17.906 -3.27 -6.777 1 94.5 39 LEU B CA 1
ATOM 1721 C C . LEU B 1 39 ? 18.484 -4.383 -7.641 1 94.5 39 LEU B C 1
ATOM 1723 O O . LEU B 1 39 ? 18.156 -5.559 -7.445 1 94.5 39 LEU B O 1
ATOM 1727 N N . ILE B 1 40 ? 19.328 -3.982 -8.594 1 91.12 40 ILE B N 1
ATOM 1728 C CA . ILE B 1 40 ? 19.891 -4.957 -9.523 1 91.12 40 ILE B CA 1
ATOM 1729 C C . ILE B 1 40 ? 21.375 -5.148 -9.25 1 91.12 40 ILE B C 1
ATOM 1731 O O . ILE B 1 40 ? 21.859 -6.281 -9.164 1 91.12 40 ILE B O 1
ATOM 1735 N N . LYS B 1 41 ? 22.016 -4.082 -8.992 1 92.44 41 LYS B N 1
ATOM 1736 C CA . LYS B 1 41 ? 23.453 -4.125 -8.82 1 92.44 41 LYS B CA 1
ATOM 1737 C C . LYS B 1 41 ? 23.859 -5.023 -7.652 1 92.44 41 LYS B C 1
ATOM 1739 O O . LYS B 1 41 ? 23.25 -4.961 -6.582 1 92.44 41 LYS B O 1
ATOM 1744 N N . ASP B 1 42 ? 24.891 -5.961 -7.902 1 91.62 42 ASP B N 1
ATOM 1745 C CA . ASP B 1 42 ? 25.469 -6.855 -6.914 1 91.62 42 ASP B CA 1
ATOM 1746 C C . ASP B 1 42 ? 24.406 -7.758 -6.285 1 91.62 42 ASP B C 1
ATOM 1748 O O . ASP B 1 42 ? 24.453 -8.031 -5.086 1 91.62 42 ASP B O 1
ATOM 1752 N N . GLY B 1 43 ? 23.438 -7.996 -6.992 1 90.75 43 GLY B N 1
ATOM 1753 C CA . GLY B 1 43 ? 22.375 -8.875 -6.52 1 90.75 43 GLY B CA 1
ATOM 1754 C C . GLY B 1 43 ? 21.281 -8.141 -5.781 1 90.75 43 GLY B C 1
ATOM 1755 O O . GLY B 1 43 ? 20.312 -8.758 -5.312 1 90.75 43 GLY B O 1
ATOM 1756 N N . GLY B 1 44 ? 21.422 -6.879 -5.684 1 95.19 44 GLY B N 1
ATOM 1757 C CA . GLY B 1 44 ? 20.453 -6.051 -4.988 1 95.19 44 GLY B CA 1
ATOM 1758 C C . GLY B 1 44 ? 20.969 -5.469 -3.691 1 95.19 44 GLY B C 1
ATOM 1759 O O . GLY B 1 44 ? 21.141 -6.188 -2.703 1 95.19 44 GLY B O 1
ATOM 1760 N N . GLN B 1 45 ? 21.188 -4.164 -3.678 1 97.12 45 GLN B N 1
ATOM 1761 C CA . GLN B 1 45 ? 21.719 -3.467 -2.514 1 97.12 45 GLN B CA 1
ATOM 1762 C C . GLN B 1 45 ? 20.719 -3.479 -1.36 1 97.12 45 GLN B C 1
ATOM 1764 O O . GLN B 1 45 ? 21.094 -3.295 -0.202 1 97.12 45 GLN B O 1
ATOM 1769 N N . GLN B 1 46 ? 19.422 -3.725 -1.666 1 95.25 46 GLN B N 1
ATOM 1770 C CA . GLN B 1 46 ? 18.391 -3.801 -0.641 1 95.25 46 GLN B CA 1
ATOM 1771 C C . GLN B 1 46 ? 18.547 -5.055 0.216 1 95.25 46 GLN B C 1
ATOM 1773 O O . GLN B 1 46 ? 17.953 -5.164 1.287 1 95.25 46 GLN B O 1
ATOM 1778 N N . LEU B 1 47 ? 19.406 -5.945 -0.238 1 93.62 47 LEU B N 1
ATOM 1779 C CA . LEU B 1 47 ? 19.578 -7.215 0.457 1 93.62 47 LEU B CA 1
ATOM 1780 C C . LEU B 1 47 ? 20.781 -7.164 1.402 1 93.62 47 LEU B C 1
ATOM 1782 O O . LEU B 1 47 ? 21 -8.094 2.184 1 93.62 47 LEU B O 1
ATOM 1786 N N . THR B 1 48 ? 21.5 -6.145 1.378 1 95.56 48 THR B N 1
ATOM 1787 C CA . THR B 1 48 ? 22.656 -6.012 2.258 1 95.56 48 THR B CA 1
ATOM 1788 C C . THR B 1 48 ? 22.219 -5.93 3.717 1 95.56 48 THR B C 1
ATOM 1790 O O . THR B 1 48 ? 21.094 -5.527 4.012 1 95.56 48 THR B O 1
ATOM 1793 N N . GLU B 1 49 ? 23.125 -6.273 4.617 1 93.31 49 GLU B N 1
ATOM 1794 C CA . GLU B 1 49 ? 22.859 -6.184 6.051 1 93.31 49 GLU B CA 1
ATOM 1795 C C . GLU B 1 49 ? 22.578 -4.746 6.473 1 93.31 49 GLU B C 1
ATOM 1797 O O . GLU B 1 49 ? 21.703 -4.5 7.309 1 93.31 49 GLU B O 1
ATOM 1802 N N . GLU B 1 50 ? 23.328 -3.943 5.902 1 94.88 50 GLU B N 1
ATOM 1803 C CA . GLU B 1 50 ? 23.188 -2.527 6.234 1 94.88 50 GLU B CA 1
ATOM 1804 C C . GLU B 1 50 ? 21.781 -2.025 5.902 1 94.88 50 GLU B C 1
ATOM 1806 O O . GLU B 1 50 ? 21.125 -1.391 6.738 1 94.88 50 GLU B O 1
ATOM 1811 N N . TYR B 1 51 ? 21.344 -2.289 4.758 1 95.38 51 TYR B N 1
ATOM 1812 C CA . TYR B 1 51 ? 20.031 -1.793 4.371 1 95.38 51 TYR B CA 1
ATOM 1813 C C . TYR B 1 51 ? 18.922 -2.549 5.102 1 95.38 51 TYR B C 1
ATOM 1815 O O . TYR B 1 51 ? 17.891 -1.97 5.453 1 95.38 51 TYR B O 1
ATOM 1823 N N . THR B 1 52 ? 19.125 -3.881 5.316 1 91.62 52 THR B N 1
ATOM 1824 C CA . THR B 1 52 ? 18.156 -4.695 6.02 1 91.62 52 THR B CA 1
ATOM 1825 C C . THR B 1 52 ? 17.922 -4.168 7.434 1 91.62 52 THR B C 1
ATOM 1827 O O . THR B 1 52 ? 16.812 -4.242 7.957 1 91.62 52 THR B O 1
ATOM 1830 N N . THR B 1 53 ? 18.969 -3.59 8.023 1 90.94 53 THR B N 1
ATOM 1831 C CA . THR B 1 53 ? 18.844 -2.971 9.344 1 90.94 53 THR B 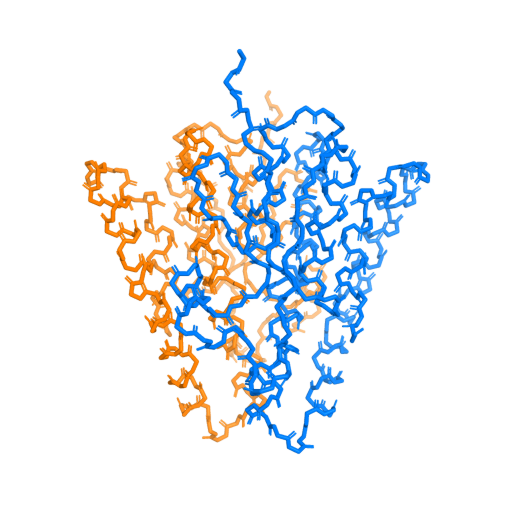CA 1
ATOM 1832 C C . THR B 1 53 ? 17.953 -1.732 9.273 1 90.94 53 THR B C 1
ATOM 1834 O O . THR B 1 53 ? 17.203 -1.445 10.211 1 90.94 53 THR B O 1
ATOM 1837 N N . LEU B 1 54 ? 18.047 -1.068 8.195 1 93.19 54 LEU B N 1
ATOM 1838 C CA . LEU B 1 54 ? 17.234 0.132 7.984 1 93.19 54 LEU B CA 1
ATOM 1839 C C . LEU B 1 54 ? 15.789 -0.227 7.699 1 93.19 54 LEU B C 1
ATOM 1841 O O . LEU B 1 54 ? 14.867 0.387 8.25 1 93.19 54 LEU B O 1
ATOM 1845 N N . ASN B 1 55 ? 15.625 -1.128 6.77 1 92.31 55 ASN B N 1
ATOM 1846 C CA . ASN B 1 55 ? 14.32 -1.639 6.387 1 92.31 55 ASN B CA 1
ATOM 1847 C C . ASN B 1 55 ? 14.32 -3.16 6.266 1 92.31 55 ASN B C 1
ATOM 1849 O O . ASN B 1 55 ? 14.664 -3.703 5.215 1 92.31 55 ASN B O 1
ATOM 1853 N N . PRO B 1 56 ? 13.773 -3.875 7.258 1 88.25 56 PRO B N 1
ATOM 1854 C CA . PRO B 1 56 ? 13.805 -5.34 7.289 1 88.25 56 PRO B CA 1
ATOM 1855 C C . PRO B 1 56 ? 13.008 -5.969 6.152 1 88.25 56 PRO B C 1
ATOM 1857 O O . PRO B 1 56 ? 13.203 -7.145 5.832 1 88.25 56 PRO B O 1
ATOM 1860 N N . MET B 1 57 ? 12.125 -5.227 5.453 1 86.81 57 MET B N 1
ATOM 1861 C CA . MET B 1 57 ? 11.359 -5.746 4.32 1 86.81 57 MET B CA 1
ATOM 1862 C C . MET B 1 57 ? 12.211 -5.781 3.061 1 86.81 57 MET B C 1
ATOM 1864 O O . MET B 1 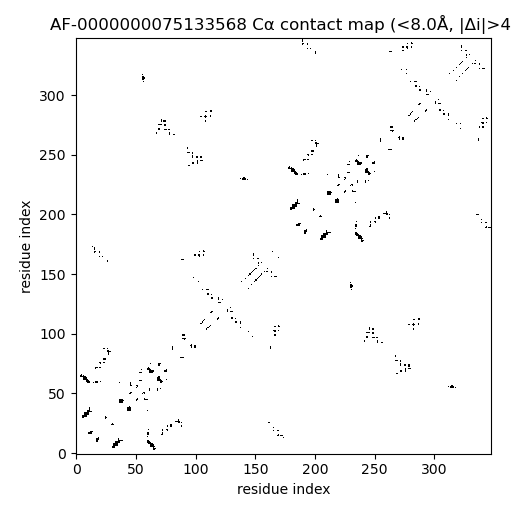57 ? 11.812 -6.355 2.047 1 86.81 57 MET B O 1
ATOM 1868 N N . GLN B 1 58 ? 13.391 -5.145 3.139 1 91.88 58 GLN B N 1
ATOM 1869 C CA . GLN B 1 58 ? 14.336 -5.148 2.025 1 91.88 58 GLN B CA 1
ATOM 1870 C C . GLN B 1 58 ? 13.695 -4.582 0.76 1 91.88 58 GLN B C 1
ATOM 1872 O O . GLN B 1 58 ? 13.852 -5.152 -0.323 1 91.88 58 GLN B O 1
ATOM 1877 N N . GLN B 1 59 ? 12.945 -3.541 0.928 1 93.38 59 GLN B N 1
ATOM 1878 C CA . GLN B 1 59 ? 12.273 -2.836 -0.162 1 93.38 59 GLN B CA 1
ATOM 1879 C C . GLN B 1 59 ? 12.617 -1.349 -0.146 1 93.38 59 GLN B C 1
ATOM 1881 O O . GLN B 1 59 ? 13.188 -0.848 0.823 1 93.38 59 GLN B O 1
ATOM 1886 N N . VAL B 1 60 ? 12.406 -0.716 -1.282 1 95.38 60 VAL B N 1
ATOM 1887 C CA . VAL B 1 60 ? 12.438 0.741 -1.354 1 95.38 60 VAL B CA 1
ATOM 1888 C C . VAL B 1 60 ? 11.031 1.276 -1.607 1 95.38 60 VAL B C 1
ATOM 1890 O O . VAL B 1 60 ? 10.18 0.569 -2.152 1 95.38 60 VAL B O 1
ATOM 1893 N N . PRO B 1 61 ? 10.75 2.42 -1.154 1 97.25 61 PRO B N 1
ATOM 1894 C CA . PRO B 1 61 ? 11.609 3.389 -0.465 1 97.25 61 PRO B CA 1
ATOM 1895 C C . PRO B 1 61 ? 11.648 3.168 1.045 1 97.25 61 PRO B C 1
ATOM 1897 O O . PRO B 1 61 ? 10.781 2.486 1.598 1 97.25 61 PRO B O 1
ATOM 1900 N N . ALA B 1 62 ? 12.672 3.635 1.69 1 98.06 62 ALA B N 1
ATOM 1901 C CA . ALA B 1 62 ? 12.75 3.922 3.121 1 98.06 62 ALA B CA 1
ATOM 1902 C C . ALA B 1 62 ? 13.133 5.379 3.367 1 98.06 62 ALA B C 1
ATOM 1904 O O . ALA B 1 62 ? 14.047 5.902 2.727 1 98.06 62 ALA B O 1
ATOM 1905 N N . VAL B 1 63 ? 12.414 6.031 4.305 1 98.31 63 VAL B N 1
ATOM 1906 C CA . VAL B 1 63 ? 12.633 7.449 4.57 1 98.31 63 VAL B CA 1
ATOM 1907 C C . VAL B 1 63 ? 12.984 7.648 6.043 1 98.31 63 VAL B C 1
ATOM 1909 O O . VAL B 1 63 ? 12.195 7.301 6.93 1 98.31 63 VAL B O 1
ATOM 1912 N N . GLU B 1 64 ? 14.172 8.133 6.27 1 97.94 64 GLU B N 1
ATOM 1913 C CA . GLU B 1 64 ? 14.508 8.609 7.605 1 97.94 64 GLU B CA 1
ATOM 1914 C C . GLU B 1 64 ? 14 10.031 7.828 1 97.94 64 GLU B C 1
ATOM 1916 O O . GLU B 1 64 ? 14.414 10.961 7.133 1 97.94 64 GLU B O 1
ATOM 1921 N N . ILE B 1 65 ? 13.109 10.133 8.82 1 97.38 65 ILE B N 1
ATOM 1922 C CA . ILE B 1 65 ? 12.477 11.422 9.07 1 97.38 65 ILE B CA 1
ATOM 1923 C C . ILE B 1 65 ? 12.023 11.5 10.531 1 97.38 65 ILE B C 1
ATOM 1925 O O . ILE B 1 65 ? 11.453 10.539 11.055 1 97.38 65 ILE B O 1
ATOM 1929 N N . ASP B 1 66 ? 12.297 12.633 11.227 1 96.19 66 ASP B N 1
ATOM 1930 C CA . ASP B 1 66 ? 11.867 12.898 12.594 1 96.19 66 ASP B CA 1
ATOM 1931 C C . ASP B 1 66 ? 12.336 11.797 13.547 1 96.19 66 ASP B C 1
ATOM 1933 O O . ASP B 1 66 ? 11.586 11.383 14.43 1 96.19 66 ASP B O 1
ATOM 1937 N N . GLY B 1 67 ? 13.492 11.227 13.297 1 93.5 67 GLY B N 1
ATOM 1938 C CA . GLY B 1 67 ? 14.102 10.266 14.211 1 93.5 67 GLY B CA 1
ATOM 1939 C C . GLY B 1 67 ? 13.555 8.867 14.047 1 93.5 67 GLY B C 1
ATOM 1940 O O . GLY B 1 67 ? 13.789 8 14.891 1 93.5 67 GLY B O 1
ATOM 1941 N N . THR B 1 68 ? 12.789 8.695 12.938 1 93.19 68 THR B N 1
ATOM 1942 C CA . THR B 1 68 ? 12.266 7.363 12.641 1 93.19 68 THR B CA 1
ATOM 1943 C C . THR B 1 68 ? 12.438 7.027 11.164 1 93.19 68 THR B C 1
ATOM 1945 O O . THR B 1 68 ? 12.789 7.898 10.359 1 93.19 68 THR B O 1
ATOM 1948 N N . THR B 1 69 ? 12.414 5.68 10.938 1 95.12 69 THR B N 1
ATOM 1949 C CA . THR B 1 69 ? 12.422 5.215 9.555 1 95.12 69 THR B CA 1
ATOM 1950 C C . THR B 1 69 ? 11.031 4.762 9.133 1 95.12 69 THR B C 1
ATOM 1952 O O . THR B 1 69 ? 10.414 3.922 9.789 1 95.12 69 THR B O 1
ATOM 1955 N N . LEU B 1 70 ? 10.602 5.5 8.031 1 96.12 70 LEU B N 1
ATOM 1956 C CA . LEU B 1 70 ? 9.305 5.129 7.461 1 96.12 70 LEU B CA 1
ATOM 1957 C C . LEU B 1 70 ? 9.484 4.43 6.117 1 96.12 70 LEU B C 1
ATOM 1959 O O . LEU B 1 70 ? 10.336 4.816 5.32 1 96.12 70 LEU B O 1
ATOM 1963 N N . SER B 1 71 ? 8.68 3.312 6.004 1 95.19 71 SER B N 1
ATOM 1964 C CA . SER B 1 71 ? 8.594 2.615 4.727 1 95.19 71 SER B CA 1
ATOM 1965 C C . SER B 1 71 ? 7.156 2.58 4.215 1 95.19 71 SER B C 1
ATOM 1967 O O . SER B 1 71 ? 6.262 3.193 4.805 1 95.19 71 SER B O 1
ATOM 1969 N N . GLN B 1 72 ? 7.07 1.976 2.996 1 93.81 72 GLN B N 1
ATOM 1970 C CA . GLN B 1 72 ? 5.77 1.951 2.334 1 93.81 72 GLN B CA 1
ATOM 1971 C C . GLN B 1 72 ? 5.375 3.344 1.847 1 93.81 72 GLN B C 1
ATOM 1973 O O . GLN B 1 72 ? 5.012 4.207 2.646 1 93.81 72 GLN B O 1
ATOM 1978 N N . SER B 1 73 ? 5.246 3.527 0.582 1 95.06 73 SER B N 1
ATOM 1979 C CA . SER B 1 73 ? 5.176 4.844 -0.043 1 95.06 73 SER B CA 1
ATOM 1980 C C . SER B 1 73 ? 3.926 5.598 0.398 1 95.06 73 SER B C 1
ATOM 1982 O O . SER B 1 73 ? 3.99 6.789 0.706 1 95.06 73 SER B O 1
ATOM 1984 N N . LEU B 1 74 ? 2.811 4.902 0.505 1 93.75 74 LEU B N 1
ATOM 1985 C CA . LEU B 1 74 ? 1.575 5.59 0.854 1 93.75 74 LEU B CA 1
ATOM 1986 C C . LEU B 1 74 ? 1.589 6.027 2.316 1 93.75 74 LEU B C 1
ATOM 1988 O O . LEU B 1 74 ? 1.033 7.074 2.662 1 93.75 74 LEU B O 1
ATOM 1992 N N . ALA B 1 75 ? 2.205 5.184 3.248 1 94.06 75 ALA B N 1
ATOM 1993 C CA . ALA B 1 75 ? 2.363 5.574 4.645 1 94.06 75 ALA B CA 1
ATOM 1994 C C . ALA B 1 75 ? 3.266 6.797 4.773 1 94.06 75 ALA B C 1
ATOM 1996 O O . ALA B 1 75 ? 2.973 7.715 5.543 1 94.06 75 ALA B O 1
ATOM 1997 N N . VAL B 1 76 ? 4.328 6.848 3.996 1 96.38 76 VAL B N 1
ATOM 1998 C CA . VAL B 1 76 ? 5.27 7.965 4.012 1 96.38 76 VAL B CA 1
ATOM 1999 C C . VAL B 1 76 ? 4.566 9.234 3.549 1 96.38 76 VAL B C 1
ATOM 2001 O O . VAL B 1 76 ? 4.684 10.289 4.188 1 96.38 76 VAL B O 1
ATOM 2004 N N . ILE B 1 77 ? 3.797 9.102 2.469 1 95.19 77 ILE B N 1
ATOM 2005 C CA . ILE B 1 77 ? 3.131 10.25 1.859 1 95.19 77 ILE B CA 1
ATOM 2006 C C . ILE B 1 77 ? 2.094 10.82 2.826 1 95.19 77 ILE B C 1
ATOM 2008 O O . ILE B 1 77 ? 1.986 12.039 2.982 1 95.19 77 ILE B O 1
ATOM 2012 N N . GLN B 1 78 ? 1.422 9.969 3.471 1 94.56 78 GLN B N 1
ATOM 2013 C CA . GLN B 1 78 ? 0.423 10.43 4.43 1 94.56 78 GLN B CA 1
ATOM 2014 C C . GLN B 1 78 ? 1.082 11.094 5.633 1 94.56 78 GLN B C 1
ATOM 2016 O O . GLN B 1 78 ? 0.575 12.094 6.152 1 94.56 78 GLN B O 1
ATOM 2021 N N . TYR B 1 79 ? 2.162 10.547 6.121 1 96.5 79 TYR B N 1
ATOM 2022 C CA . TYR B 1 79 ? 2.904 11.148 7.223 1 96.5 79 TYR B CA 1
ATOM 2023 C C . TYR B 1 79 ? 3.344 12.562 6.871 1 96.5 79 TYR B C 1
ATOM 2025 O O . TYR B 1 79 ? 3.182 13.484 7.676 1 96.5 79 TYR B O 1
ATOM 2033 N N . ILE B 1 80 ? 3.85 12.695 5.68 1 95.69 80 ILE B N 1
ATOM 2034 C CA . ILE B 1 80 ? 4.32 13.992 5.203 1 95.69 80 ILE B CA 1
ATOM 2035 C C . ILE B 1 80 ? 3.143 14.961 5.094 1 95.69 80 ILE B C 1
ATOM 2037 O O . ILE B 1 80 ? 3.232 16.109 5.527 1 95.69 80 ILE B O 1
ATOM 2041 N N . ASP B 1 81 ? 2.061 14.461 4.5 1 93.81 81 ASP B N 1
ATOM 2042 C CA . ASP B 1 81 ? 0.876 15.297 4.324 1 93.81 81 ASP B CA 1
ATOM 2043 C C . ASP B 1 81 ? 0.354 15.797 5.668 1 93.81 81 ASP B C 1
ATOM 2045 O O . ASP B 1 81 ? -0.116 16.938 5.773 1 93.81 81 ASP B O 1
ATOM 2049 N N . GLU B 1 82 ? 0.491 14.992 6.742 1 95 82 GLU B N 1
ATOM 2050 C CA . GLU B 1 82 ? -0.089 15.289 8.047 1 95 82 GLU B CA 1
ATOM 2051 C C . GLU B 1 82 ? 0.859 16.141 8.891 1 95 82 GLU B C 1
ATOM 2053 O O . GLU B 1 82 ? 0.428 16.812 9.828 1 95 82 GLU B O 1
ATOM 2058 N N . THR B 1 83 ? 2.102 16.172 8.523 1 96.81 83 THR B N 1
ATOM 2059 C CA . THR B 1 83 ? 3.039 16.734 9.492 1 96.81 83 THR B CA 1
ATOM 2060 C C . THR B 1 83 ? 3.787 17.922 8.891 1 96.81 83 THR B C 1
ATOM 2062 O O . THR B 1 83 ? 4.473 18.656 9.609 1 96.81 83 THR B O 1
ATOM 2065 N N . ARG B 1 84 ? 3.688 18 7.691 1 95.75 84 ARG B N 1
ATOM 2066 C CA . ARG B 1 84 ? 4.422 19.094 7.051 1 95.75 84 ARG B CA 1
ATOM 2067 C C . ARG B 1 84 ? 3.465 20.125 6.457 1 95.75 84 ARG B C 1
ATOM 2069 O O . ARG B 1 84 ? 2.367 19.766 6.016 1 95.75 84 ARG B O 1
ATOM 2076 N N . PRO B 1 85 ? 3.893 21.391 6.523 1 94.44 85 PRO B N 1
ATOM 2077 C CA . PRO B 1 85 ? 3.08 22.422 5.895 1 94.44 85 PRO B CA 1
ATOM 2078 C C . PRO B 1 85 ? 3.02 22.281 4.375 1 94.44 85 PRO B C 1
ATOM 2080 O O . PRO B 1 85 ? 3.639 21.391 3.809 1 94.44 85 PRO B O 1
ATOM 2083 N N . GLY B 1 86 ? 2.158 23.234 3.705 1 89.38 86 GLY B N 1
ATOM 2084 C CA . GLY B 1 86 ? 2.012 23.203 2.26 1 89.38 86 GLY B CA 1
ATOM 2085 C C . GLY B 1 86 ? 0.672 22.641 1.809 1 89.38 86 GLY B C 1
ATOM 2086 O O . GLY B 1 86 ? -0.232 22.453 2.625 1 89.38 86 GLY B O 1
ATOM 2087 N N . PRO B 1 87 ? 0.685 22.516 0.557 1 89.44 87 PRO B N 1
ATOM 2088 C CA . PRO B 1 87 ? -0.602 22.062 0.015 1 89.44 87 PRO B CA 1
ATOM 2089 C C . PRO B 1 87 ? -0.973 20.656 0.464 1 89.44 87 PRO B C 1
ATOM 2091 O O . PRO B 1 87 ? -0.1 19.797 0.584 1 89.44 87 PRO B O 1
ATOM 2094 N N . ARG B 1 88 ? -2.203 20.406 0.591 1 89.19 88 ARG B N 1
ATOM 2095 C CA . ARG B 1 88 ? -2.693 19.062 0.884 1 89.19 88 ARG B CA 1
ATOM 2096 C C . ARG B 1 88 ? -2.422 18.125 -0.281 1 89.19 88 ARG B C 1
ATOM 2098 O O . ARG B 1 88 ? -2.574 18.5 -1.443 1 89.19 88 ARG B O 1
ATOM 2105 N N . LEU B 1 89 ? -2.037 16.984 0.122 1 88.69 89 LEU B N 1
ATOM 2106 C CA . LEU B 1 89 ? -1.747 16 -0.912 1 88.69 89 LEU B CA 1
ATOM 2107 C C . LEU B 1 89 ? -2.988 15.18 -1.24 1 88.69 89 LEU B C 1
ATOM 2109 O O . LEU B 1 89 ? -3.037 14.508 -2.271 1 88.69 89 LEU B O 1
ATOM 2113 N N . LEU B 1 90 ? -3.924 15.234 -0.406 1 86.88 90 LEU B N 1
ATOM 2114 C CA . LEU B 1 90 ? -5.215 14.586 -0.615 1 86.88 90 LEU B CA 1
ATOM 2115 C C . LEU B 1 90 ? -6.352 15.602 -0.522 1 86.88 90 LEU B C 1
ATOM 2117 O O . LEU B 1 90 ? -6.223 16.625 0.155 1 86.88 90 LEU B O 1
ATOM 2121 N N . PRO B 1 91 ? -7.539 15.289 -1.22 1 87.75 91 PRO B N 1
ATOM 2122 C CA . PRO B 1 91 ? -8.68 16.203 -1.129 1 87.75 91 PRO B CA 1
ATOM 2123 C C . PRO B 1 91 ? -9.141 16.438 0.309 1 87.75 91 PRO B C 1
ATOM 2125 O O . PRO B 1 91 ? -9.055 15.523 1.142 1 87.75 91 PRO B O 1
ATOM 2128 N N . ALA B 1 92 ? -9.57 17.641 0.535 1 89.94 92 ALA B N 1
ATOM 2129 C CA . ALA B 1 92 ? -10.117 17.969 1.848 1 89.94 92 ALA B CA 1
ATOM 2130 C C . ALA B 1 92 ? -11.445 17.266 2.078 1 89.94 92 ALA B C 1
ATOM 2132 O O . ALA B 1 92 ? -11.75 16.844 3.199 1 89.94 92 ALA B O 1
ATOM 2133 N N . ASP B 1 93 ? -12.227 17.125 0.995 1 91.62 93 ASP B N 1
ATOM 2134 C CA . ASP B 1 93 ? -13.516 16.453 1.067 1 91.62 93 ASP B CA 1
ATOM 2135 C C . ASP B 1 93 ? -13.328 14.953 1.34 1 91.62 93 ASP B C 1
ATOM 2137 O O . ASP B 1 93 ? -12.609 14.273 0.605 1 91.62 93 ASP B O 1
ATOM 2141 N N . PRO B 1 94 ? -13.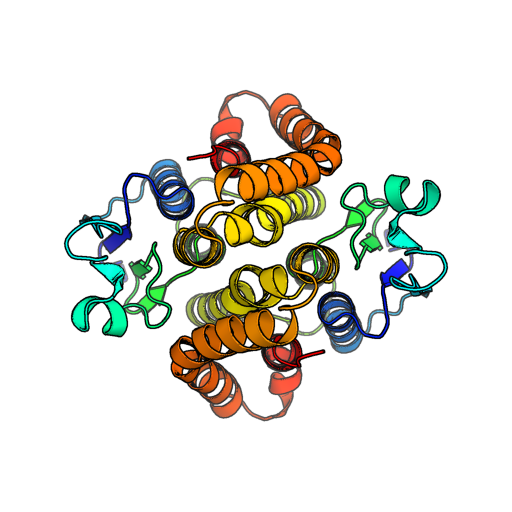906 14.484 2.357 1 94.69 94 PRO B N 1
ATOM 2142 C CA . PRO B 1 94 ? -13.664 13.094 2.75 1 94.69 94 PRO B CA 1
ATOM 2143 C C . PRO B 1 94 ? -14.039 12.102 1.654 1 94.69 94 PRO B C 1
ATOM 2145 O O . PRO B 1 94 ? -13.367 11.07 1.494 1 94.69 94 PRO B O 1
ATOM 2148 N N . LYS B 1 95 ? -15.133 12.406 0.976 1 91.12 95 LYS B N 1
ATOM 2149 C CA . LYS B 1 95 ? -15.539 11.492 -0.086 1 91.12 95 LYS B CA 1
ATOM 2150 C C . LYS B 1 95 ? -14.523 11.477 -1.224 1 91.12 95 LYS B C 1
ATOM 2152 O O . LYS B 1 95 ? -14.125 10.414 -1.7 1 91.12 95 LYS B O 1
ATOM 2157 N N . LYS B 1 96 ? -14.094 12.602 -1.616 1 88 96 LYS B N 1
ATOM 2158 C CA . LYS B 1 96 ? -13.078 12.703 -2.658 1 88 96 LYS B CA 1
ATOM 2159 C C . LYS B 1 96 ? -11.75 12.102 -2.197 1 88 96 LYS B C 1
ATOM 2161 O O . LYS B 1 96 ? -11.047 11.477 -2.984 1 88 96 LYS B O 1
ATOM 2166 N N . ARG B 1 97 ? -11.453 12.305 -0.936 1 90.25 97 ARG B N 1
ATOM 2167 C CA . ARG B 1 97 ? -10.242 11.742 -0.361 1 90.25 97 ARG B CA 1
ATOM 2168 C C . ARG B 1 97 ? -10.281 10.219 -0.369 1 90.25 97 ARG B C 1
ATOM 2170 O O . ARG B 1 97 ? -9.297 9.562 -0.707 1 90.25 97 ARG B O 1
ATOM 2177 N N . ALA B 1 98 ? -11.422 9.688 -0.082 1 92.25 98 ALA B N 1
ATOM 2178 C CA . ALA B 1 98 ? -11.594 8.242 -0.104 1 92.25 98 ALA B CA 1
ATOM 2179 C C . ALA B 1 98 ? -11.453 7.691 -1.521 1 92.25 98 ALA B C 1
ATOM 2181 O O . ALA B 1 98 ? -10.906 6.605 -1.72 1 92.25 98 ALA B O 1
ATOM 2182 N N . GLN B 1 99 ? -11.914 8.438 -2.449 1 88.25 99 GLN B N 1
ATOM 2183 C CA . GLN B 1 99 ? -11.797 8.016 -3.842 1 88.25 99 GLN B CA 1
ATOM 2184 C C . GLN B 1 99 ? -10.336 7.957 -4.277 1 88.25 99 GLN B C 1
ATOM 2186 O O . GLN B 1 99 ? -9.914 7 -4.93 1 88.25 99 GLN B O 1
ATOM 2191 N N . VAL B 1 100 ? -9.617 8.945 -3.875 1 86.5 100 VAL B N 1
ATOM 2192 C CA . VAL B 1 100 ? -8.195 8.977 -4.211 1 86.5 100 VAL B CA 1
ATOM 2193 C C . VAL B 1 100 ? -7.477 7.82 -3.516 1 86.5 100 VAL B C 1
ATOM 2195 O O . VAL B 1 100 ? -6.637 7.145 -4.121 1 86.5 100 VAL B O 1
ATOM 2198 N N . ARG B 1 101 ? -7.848 7.535 -2.273 1 89.81 101 ARG B N 1
ATOM 2199 C CA . ARG B 1 101 ? -7.23 6.434 -1.542 1 89.81 101 ARG B CA 1
ATOM 2200 C C . ARG B 1 101 ? -7.566 5.09 -2.184 1 89.81 101 ARG B C 1
ATOM 2202 O O . ARG B 1 101 ? -6.711 4.203 -2.266 1 89.81 101 ARG B O 1
ATOM 2209 N N . MET B 1 102 ? -8.797 4.988 -2.668 1 90.25 102 MET B N 1
ATOM 2210 C CA . MET B 1 102 ? -9.203 3.746 -3.32 1 90.25 102 MET B CA 1
ATOM 2211 C C . MET B 1 102 ? -8.367 3.496 -4.574 1 90.25 102 MET B C 1
ATOM 2213 O O . MET B 1 102 ? -7.848 2.396 -4.77 1 90.25 102 MET B O 1
ATOM 2217 N N . ILE B 1 103 ? -8.234 4.48 -5.285 1 84.81 103 ILE B N 1
ATOM 2218 C CA . ILE B 1 103 ? -7.473 4.359 -6.523 1 84.81 103 ILE B CA 1
ATOM 2219 C C . ILE B 1 103 ? -6.008 4.055 -6.207 1 84.81 103 ILE B C 1
ATOM 2221 O O . ILE B 1 103 ? -5.398 3.189 -6.836 1 84.81 103 ILE B O 1
ATOM 2225 N N . SER B 1 104 ? -5.43 4.793 -5.258 1 88.19 104 SER B N 1
ATOM 2226 C CA . SER B 1 104 ? -4.055 4.547 -4.836 1 88.19 104 SER B CA 1
ATOM 2227 C C . SER B 1 104 ? -3.865 3.105 -4.375 1 88.19 104 SER B C 1
ATOM 2229 O O . SER B 1 104 ? -2.863 2.469 -4.707 1 88.19 104 SER B O 1
ATOM 2231 N N . ASP B 1 105 ? -4.859 2.576 -3.658 1 89.62 105 ASP B N 1
ATOM 2232 C CA . ASP B 1 105 ? -4.77 1.223 -3.117 1 89.62 105 ASP B CA 1
ATOM 2233 C C . ASP B 1 105 ? -4.914 0.179 -4.223 1 89.62 105 ASP B C 1
ATOM 2235 O O . ASP B 1 105 ? -4.301 -0.89 -4.16 1 89.62 105 ASP B O 1
ATOM 2239 N N . VAL B 1 106 ? -5.73 0.473 -5.23 1 86.5 106 VAL B N 1
ATOM 2240 C CA . VAL B 1 106 ? -5.852 -0.443 -6.359 1 86.5 106 VAL B CA 1
ATOM 2241 C C . VAL B 1 106 ? -4.488 -0.629 -7.02 1 86.5 106 VAL B C 1
ATOM 2243 O O . VAL B 1 106 ? -4.121 -1.745 -7.398 1 86.5 106 VAL B O 1
ATOM 2246 N N . ILE B 1 107 ? -3.789 0.387 -7.012 1 85.62 107 ILE B N 1
ATOM 2247 C CA . ILE B 1 107 ? -2.473 0.346 -7.637 1 85.62 107 ILE B CA 1
ATOM 2248 C C . ILE B 1 107 ? -1.462 -0.279 -6.68 1 85.62 107 ILE B C 1
ATOM 2250 O O . ILE B 1 107 ? -0.822 -1.281 -7.008 1 85.62 107 ILE B O 1
ATOM 2254 N N . ALA B 1 108 ? -1.376 0.262 -5.504 1 89.19 108 ALA B N 1
ATOM 2255 C CA . ALA B 1 108 ? -0.319 -0.08 -4.555 1 89.19 108 ALA B CA 1
ATOM 2256 C C . ALA B 1 108 ? -0.551 -1.463 -3.951 1 89.19 108 ALA B C 1
ATOM 2258 O O . ALA B 1 108 ? 0.4 -2.143 -3.561 1 89.19 108 ALA B O 1
ATOM 2259 N N . SER B 1 109 ? -1.797 -1.88 -3.895 1 90.25 109 SER B N 1
ATOM 2260 C CA . SER B 1 109 ? -2.119 -3.141 -3.234 1 90.25 109 SER B CA 1
ATOM 2261 C C . SER B 1 109 ? -2.652 -4.164 -4.23 1 90.25 109 SER B C 1
ATOM 2263 O O . SER B 1 109 ? -2.846 -5.332 -3.885 1 90.25 109 SER B O 1
ATOM 2265 N N . GLY B 1 110 ? -2.877 -3.791 -5.445 1 88.75 110 GLY B N 1
ATOM 2266 C CA . GLY B 1 110 ? -3.453 -4.688 -6.438 1 88.75 110 GLY B CA 1
ATOM 2267 C C . GLY B 1 110 ? -2.52 -4.973 -7.598 1 88.75 110 GLY B C 1
ATOM 2268 O O . GLY B 1 110 ? -2.088 -6.109 -7.789 1 88.75 110 GLY B O 1
ATOM 2269 N N . ILE B 1 111 ? -2.084 -3.943 -8.25 1 84.88 111 ILE B N 1
ATOM 2270 C CA . ILE B 1 111 ? -1.346 -4.086 -9.5 1 84.88 111 ILE B CA 1
ATOM 2271 C C . ILE B 1 111 ? 0.15 -4.184 -9.211 1 84.88 111 ILE B C 1
ATOM 2273 O O . ILE B 1 111 ? 0.815 -5.125 -9.648 1 84.88 111 ILE B O 1
ATOM 2277 N N . GLN B 1 112 ? 0.68 -3.33 -8.453 1 88.19 112 GLN B N 1
ATOM 2278 C CA . GLN B 1 112 ? 2.115 -3.135 -8.273 1 88.19 112 GLN B CA 1
ATOM 2279 C C . GLN B 1 112 ? 2.75 -4.328 -7.562 1 88.19 112 GLN B C 1
ATOM 2281 O O . GLN B 1 112 ? 3.812 -4.805 -7.965 1 88.19 112 GLN B O 1
ATOM 2286 N N . PRO B 1 113 ? 2.141 -4.852 -6.52 1 92.38 113 PRO B N 1
ATOM 2287 C CA . PRO B 1 113 ? 2.791 -5.957 -5.812 1 92.38 113 PRO B CA 1
ATOM 2288 C C . PRO B 1 113 ? 3.023 -7.172 -6.707 1 92.38 113 PRO B C 1
ATOM 2290 O O . PRO B 1 113 ? 3.975 -7.93 -6.492 1 92.38 113 PRO B O 1
ATOM 2293 N N . LEU B 1 114 ? 2.232 -7.34 -7.754 1 91.69 114 LEU B N 1
ATOM 2294 C CA . LEU B 1 114 ? 2.336 -8.492 -8.648 1 91.69 114 LEU B CA 1
ATOM 2295 C C . LEU B 1 114 ? 3.428 -8.273 -9.688 1 91.69 114 LEU B C 1
ATOM 2297 O O . LEU B 1 114 ? 3.826 -9.211 -10.383 1 91.69 114 LEU B O 1
ATOM 2301 N N . GLN B 1 115 ? 3.92 -7 -9.688 1 87.56 115 GLN B N 1
ATOM 2302 C CA . GLN B 1 115 ? 4.953 -6.652 -10.656 1 87.56 115 GLN B CA 1
ATOM 2303 C C . GLN B 1 115 ? 6.285 -6.383 -9.969 1 87.56 115 GLN B C 1
ATOM 2305 O O . GLN B 1 115 ? 7.297 -6.141 -10.633 1 87.56 115 GLN B O 1
ATOM 2310 N N . ASN B 1 116 ? 6.312 -6.41 -8.703 1 90 116 ASN B N 1
ATOM 2311 C CA . ASN B 1 116 ? 7.559 -6.16 -7.988 1 90 116 ASN B CA 1
ATOM 2312 C C . ASN B 1 116 ? 8.656 -7.129 -8.414 1 90 116 ASN B C 1
ATOM 2314 O O . ASN B 1 116 ? 8.375 -8.273 -8.773 1 90 116 ASN B O 1
ATOM 2318 N N . LEU B 1 117 ? 9.875 -6.684 -8.234 1 87.19 117 LEU B N 1
ATOM 2319 C CA . LEU B 1 117 ? 11.047 -7.418 -8.703 1 87.19 117 LEU B CA 1
ATOM 2320 C C . LEU B 1 117 ? 11.094 -8.812 -8.094 1 87.19 117 LEU B C 1
ATOM 2322 O O . LEU B 1 117 ? 11.32 -9.797 -8.805 1 87.19 117 LEU B O 1
ATOM 2326 N N . TYR B 1 118 ? 10.891 -8.93 -6.816 1 88.62 118 TYR B N 1
ATOM 2327 C CA . TYR B 1 118 ? 11.023 -10.219 -6.148 1 88.62 118 TYR B CA 1
ATOM 2328 C C . TYR B 1 118 ? 9.93 -11.188 -6.609 1 88.62 118 TYR B C 1
ATOM 2330 O O . TYR B 1 118 ? 10.109 -12.406 -6.551 1 88.62 118 TYR B O 1
ATOM 2338 N N . VAL B 1 119 ? 8.789 -10.75 -7.059 1 92.62 119 VAL B N 1
ATOM 2339 C CA . VAL B 1 119 ? 7.707 -11.586 -7.566 1 92.62 119 VAL B CA 1
ATOM 2340 C C . VAL B 1 119 ? 8.031 -12.039 -8.992 1 92.62 119 VAL B C 1
ATOM 2342 O O . VAL B 1 119 ? 7.914 -13.219 -9.312 1 92.62 119 VAL B O 1
ATOM 2345 N N . ILE B 1 120 ? 8.438 -10.984 -9.852 1 89 120 ILE B N 1
ATOM 2346 C CA . ILE B 1 120 ? 8.734 -11.281 -11.25 1 89 120 ILE B CA 1
ATOM 2347 C C . ILE B 1 120 ? 9.898 -12.266 -11.336 1 89 120 ILE B C 1
ATOM 2349 O O . ILE B 1 120 ? 9.922 -13.133 -12.219 1 89 120 ILE B O 1
ATOM 2353 N N . GLN B 1 121 ? 10.867 -12.141 -10.398 1 88.81 121 GLN B N 1
ATOM 2354 C CA . GLN B 1 121 ? 11.992 -13.07 -10.352 1 88.81 121 GLN B CA 1
ATOM 2355 C C . GLN B 1 121 ? 11.523 -14.477 -9.992 1 88.81 121 GLN B C 1
ATOM 2357 O O . GLN B 1 121 ? 12.078 -15.461 -10.492 1 88.81 121 GLN B O 1
ATOM 2362 N N . LYS B 1 122 ? 10.562 -14.586 -9.141 1 91.75 122 LYS B N 1
ATOM 2363 C CA . LYS B 1 122 ? 10.023 -15.883 -8.75 1 91.75 122 LYS B CA 1
ATOM 2364 C C . LYS B 1 122 ? 9.242 -16.516 -9.898 1 91.75 122 LYS B C 1
ATOM 2366 O O . LYS B 1 122 ? 9.281 -17.734 -10.078 1 91.75 122 LYS B O 1
ATOM 2371 N N . ILE B 1 123 ? 8.523 -15.742 -10.641 1 91.44 123 ILE B N 1
ATOM 2372 C CA . ILE B 1 123 ? 7.75 -16.219 -11.781 1 91.44 123 ILE B CA 1
ATOM 2373 C C . ILE B 1 123 ? 8.695 -16.75 -12.859 1 91.44 123 ILE B C 1
ATOM 2375 O O . ILE B 1 123 ? 8.438 -17.797 -13.461 1 91.44 123 ILE B O 1
ATOM 2379 N N . GLY B 1 124 ? 9.844 -16 -13.148 1 91 124 GLY B N 1
ATOM 2380 C CA . GLY B 1 124 ? 10.859 -16.484 -14.07 1 91 124 GLY B CA 1
ATOM 2381 C C . GLY B 1 124 ? 10.531 -16.203 -15.523 1 91 124 GLY B C 1
ATOM 2382 O O . GLY B 1 124 ? 10.266 -15.055 -15.891 1 91 124 GLY B O 1
ATOM 2383 N N . THR B 1 125 ? 10.438 -17.266 -16.266 1 91.12 125 THR B N 1
ATOM 2384 C CA . THR B 1 125 ? 10.391 -17.141 -17.719 1 91.12 125 THR B CA 1
ATOM 2385 C C . THR B 1 125 ? 9.055 -16.578 -18.172 1 91.12 125 THR B C 1
ATOM 2387 O O . THR B 1 125 ? 8.953 -15.992 -19.266 1 91.12 125 THR B O 1
ATOM 2390 N N . GLU B 1 126 ? 8.039 -16.688 -17.438 1 91.69 126 GLU B N 1
ATOM 2391 C CA . GLU B 1 126 ? 6.715 -16.219 -17.828 1 91.69 126 GLU B CA 1
ATOM 2392 C C . GLU B 1 126 ? 6.422 -14.836 -17.281 1 91.69 126 GLU B C 1
ATOM 2394 O O . GLU B 1 126 ? 5.262 -14.43 -17.188 1 91.69 126 GLU B O 1
ATOM 2399 N N . LYS B 1 127 ? 7.488 -14.141 -17 1 88.56 127 LYS B N 1
ATOM 2400 C CA . LYS B 1 127 ? 7.336 -12.859 -16.312 1 88.56 127 LYS B CA 1
ATOM 2401 C C . LYS B 1 127 ? 6.574 -11.867 -17.188 1 88.56 127 LYS B C 1
ATOM 2403 O O . LYS B 1 127 ? 5.777 -11.07 -16.672 1 88.56 127 LYS B O 1
ATOM 2408 N N . VAL B 1 128 ? 6.789 -11.836 -18.469 1 85.06 128 VAL B N 1
ATOM 2409 C CA . VAL B 1 128 ? 6.145 -10.883 -19.359 1 85.06 128 VAL B CA 1
ATOM 2410 C C . VAL B 1 128 ? 4.652 -11.188 -19.453 1 85.06 128 VAL B C 1
ATOM 2412 O O . VAL B 1 128 ? 3.818 -10.289 -19.328 1 85.06 128 VAL B O 1
ATOM 2415 N N . GLN B 1 129 ? 4.32 -12.469 -19.625 1 88.75 129 GLN B N 1
ATOM 2416 C CA . GLN B 1 129 ? 2.926 -12.891 -19.688 1 88.75 129 GLN B CA 1
ATOM 2417 C C . GLN B 1 129 ? 2.209 -12.617 -18.375 1 88.75 129 GLN B C 1
ATOM 2419 O O . GLN B 1 129 ? 1.04 -12.219 -18.359 1 88.75 129 GLN B O 1
ATOM 2424 N N . TRP B 1 130 ? 2.971 -12.859 -17.297 1 90.38 130 TRP B N 1
ATOM 2425 C CA . TRP B 1 130 ? 2.447 -12.586 -15.961 1 90.38 130 TRP B CA 1
ATOM 2426 C C . TRP B 1 130 ? 2.115 -11.109 -15.797 1 90.38 130 TRP B C 1
ATOM 2428 O O . TRP B 1 130 ? 1.002 -10.758 -15.398 1 90.38 130 TRP B O 1
ATOM 2438 N N . ALA B 1 131 ? 3.037 -10.328 -16.203 1 83.19 131 ALA B N 1
ATOM 2439 C CA . ALA B 1 131 ? 2.871 -8.883 -16.062 1 83.19 131 ALA B CA 1
ATOM 2440 C C . ALA B 1 131 ? 1.705 -8.383 -16.922 1 83.19 131 ALA B C 1
ATOM 2442 O O . ALA B 1 131 ? 0.872 -7.609 -16.453 1 83.19 131 ALA B O 1
ATOM 2443 N N . GLN B 1 132 ? 1.611 -8.844 -18.078 1 80.25 132 GLN B N 1
ATOM 2444 C CA . GLN B 1 132 ? 0.55 -8.438 -18.984 1 80.25 132 GLN B CA 1
ATOM 2445 C C . GLN B 1 132 ? -0.82 -8.859 -18.469 1 80.25 132 GLN B C 1
ATOM 2447 O O . GLN B 1 132 ? -1.781 -8.094 -18.547 1 80.25 132 GLN B O 1
ATOM 2452 N N . HIS B 1 133 ? -0.871 -10.016 -17.922 1 85.56 133 HIS B N 1
ATOM 2453 C CA . HIS B 1 133 ? -2.125 -10.547 -17.391 1 85.56 133 HIS B CA 1
ATOM 2454 C C . HIS B 1 133 ? -2.68 -9.672 -16.281 1 85.56 133 HIS B C 1
ATOM 2456 O O . HIS B 1 133 ? -3.852 -9.281 -16.312 1 85.56 133 HIS B O 1
ATOM 2462 N N . PHE B 1 134 ? -1.846 -9.289 -15.43 1 83.06 134 PHE B N 1
ATOM 2463 C CA . PHE B 1 134 ? -2.344 -8.586 -14.25 1 83.06 134 PHE B CA 1
ATOM 2464 C C . PHE B 1 134 ? -2.449 -7.09 -14.516 1 83.06 134 PHE B C 1
ATOM 2466 O O . PHE B 1 134 ? -3.246 -6.395 -13.883 1 83.06 134 PHE B O 1
ATOM 2473 N N . ILE B 1 135 ? -1.698 -6.605 -15.438 1 77.69 135 ILE B N 1
ATOM 2474 C CA . ILE B 1 135 ? -1.896 -5.23 -15.883 1 77.69 135 ILE B CA 1
ATOM 2475 C C . ILE B 1 135 ? -3.242 -5.105 -16.594 1 77.69 135 ILE B C 1
ATOM 2477 O O . ILE B 1 135 ? -4 -4.164 -16.344 1 77.69 135 ILE B O 1
ATOM 2481 N N . ASP B 1 136 ? -3.541 -6.039 -17.422 1 78.31 136 ASP B N 1
ATOM 2482 C CA . ASP B 1 136 ? -4.812 -6.055 -18.141 1 78.31 136 ASP B CA 1
ATOM 2483 C C . ASP B 1 136 ? -5.988 -6.188 -17.172 1 78.31 136 ASP B C 1
ATOM 2485 O O . ASP B 1 136 ? -7.027 -5.555 -17.359 1 78.31 136 ASP B O 1
ATOM 2489 N N . ARG B 1 137 ? -5.879 -6.961 -16.203 1 78.81 137 ARG B N 1
ATOM 2490 C CA . ARG B 1 137 ? -6.922 -7.133 -15.195 1 78.81 137 ARG B CA 1
ATOM 2491 C C . ARG B 1 137 ? -7.188 -5.824 -14.453 1 78.81 137 ARG B C 1
ATOM 2493 O O . ARG B 1 137 ? -8.336 -5.48 -14.188 1 78.81 137 ARG B O 1
ATOM 2500 N N . GLY B 1 138 ? -6.043 -5.145 -14.141 1 71 138 GLY B N 1
ATOM 2501 C CA . GLY B 1 138 ? -6.172 -3.857 -13.477 1 71 138 GLY B CA 1
ATOM 2502 C C . GLY B 1 138 ? -6.855 -2.809 -14.336 1 71 138 GLY B C 1
ATOM 2503 O O . GLY B 1 138 ? -7.672 -2.031 -13.836 1 71 138 GLY B O 1
ATOM 2504 N N . PHE B 1 139 ? -6.523 -2.805 -15.57 1 66.69 139 PHE B N 1
ATOM 2505 C CA . PHE B 1 139 ? -7.082 -1.821 -16.484 1 66.69 139 PHE B CA 1
ATOM 2506 C C . PHE B 1 139 ? -8.555 -2.119 -16.766 1 66.69 139 PHE B C 1
ATOM 2508 O O . PHE B 1 139 ? -9.352 -1.199 -16.938 1 66.69 139 PHE B O 1
ATOM 2515 N N . LYS B 1 140 ? -8.844 -3.311 -16.875 1 65.88 140 LYS B N 1
ATOM 2516 C CA . LYS B 1 140 ? -10.242 -3.648 -17.109 1 65.88 140 LYS B CA 1
ATOM 2517 C C . LYS B 1 140 ? -11.125 -3.139 -15.969 1 65.88 140 LYS B C 1
ATOM 2519 O O . LYS B 1 140 ? -12.25 -2.693 -16.203 1 65.88 140 LYS B O 1
ATOM 2524 N N . GLY B 1 141 ? -10.477 -3.213 -14.836 1 57.06 141 GLY B N 1
ATOM 2525 C CA . GLY B 1 141 ? -11.18 -2.619 -13.711 1 57.06 141 GLY B CA 1
ATOM 2526 C C . GLY B 1 141 ? -11.062 -1.106 -13.664 1 57.06 141 GLY B C 1
ATOM 2527 O O . GLY B 1 141 ? -11.961 -0.426 -13.156 1 57.06 141 GLY B O 1
ATOM 2528 N N . TRP B 1 142 ? -9.797 -0.718 -14.203 1 54.03 142 TRP B N 1
ATOM 2529 C CA . TRP B 1 142 ? -9.375 0.676 -14.125 1 54.03 142 TRP B CA 1
ATOM 2530 C C . TRP B 1 142 ? -10.133 1.532 -15.133 1 54.03 142 TRP B C 1
ATOM 2532 O O . TRP B 1 142 ? -10.266 2.746 -14.953 1 54.03 142 TRP B O 1
ATOM 2542 N N . TRP B 1 143 ? -10.555 0.972 -16.219 1 50.22 143 TRP B N 1
ATOM 2543 C CA . TRP B 1 143 ? -11.328 1.942 -16.984 1 50.22 143 TRP B CA 1
ATOM 2544 C C . TRP B 1 143 ? -12.078 2.893 -16.062 1 50.22 143 TRP B C 1
ATOM 2546 O O . TRP B 1 143 ? -12.156 4.094 -16.328 1 50.22 143 TRP B O 1
ATOM 2556 N N . MET B 1 144 ? -12.477 2.301 -14.977 1 43.62 144 MET B N 1
ATOM 2557 C CA . MET B 1 144 ? -13.156 3.16 -14.016 1 43.62 144 MET B CA 1
ATOM 2558 C C . MET B 1 144 ? -12.172 4.082 -13.312 1 43.62 144 MET B C 1
ATOM 2560 O O . MET B 1 144 ? -12.477 5.242 -13.039 1 43.62 144 MET B O 1
ATOM 2564 N N . PHE B 1 145 ? -10.938 3.533 -13.141 1 46.28 145 PHE B N 1
ATOM 2565 C CA . PHE B 1 145 ? -9.852 4.348 -12.602 1 46.28 145 PHE B CA 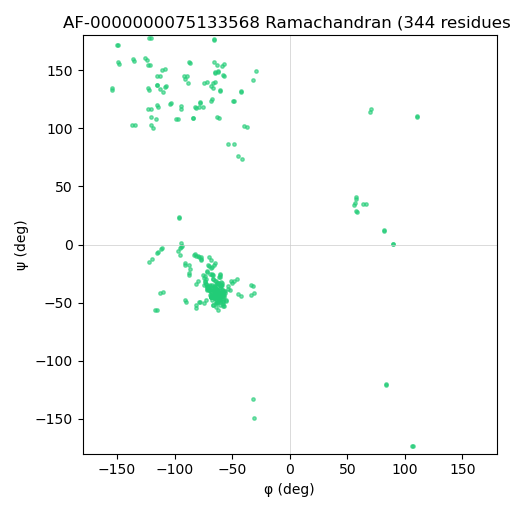1
ATOM 2566 C C . PHE B 1 145 ? -9.539 5.516 -13.531 1 46.28 145 PHE B C 1
ATOM 2568 O O . PHE B 1 145 ? -9.383 6.652 -13.078 1 46.28 145 PHE B O 1
ATOM 2575 N N . PHE B 1 146 ? -9.234 5.16 -14.781 1 47.72 146 PHE B N 1
ATOM 2576 C CA . PHE B 1 146 ? -9.086 6.238 -15.75 1 47.72 146 PHE B CA 1
ATOM 2577 C C . PHE B 1 146 ? -10.18 7.285 -15.57 1 47.72 146 PHE B C 1
ATOM 2579 O O . PHE B 1 146 ? -9.922 8.484 -15.648 1 47.72 146 PHE B O 1
ATOM 2586 N N . PHE B 1 147 ? -11.344 6.832 -15.406 1 42.69 147 PHE B N 1
ATOM 2587 C CA . PHE B 1 147 ? -12.43 7.789 -15.211 1 42.69 147 PHE B CA 1
ATOM 2588 C C . PHE B 1 147 ? -12.219 8.594 -13.938 1 42.69 147 PHE B C 1
ATOM 2590 O O . PHE B 1 147 ? -12.414 9.812 -13.922 1 42.69 147 PHE B O 1
ATOM 2597 N N . ILE B 1 148 ? -11.844 7.93 -12.953 1 40.69 148 ILE B N 1
ATOM 2598 C CA . ILE B 1 148 ? -11.727 8.656 -11.688 1 40.69 148 ILE B CA 1
ATOM 2599 C C . ILE B 1 148 ? -10.57 9.648 -11.773 1 40.69 148 ILE B C 1
ATOM 2601 O O . ILE B 1 148 ? -10.703 10.797 -11.352 1 40.69 148 ILE B O 1
ATOM 2605 N N . VAL B 1 149 ? -9.438 9.133 -12.32 1 45.47 149 VAL B N 1
ATOM 2606 C CA . VAL B 1 149 ? -8.336 10.062 -12.531 1 45.47 149 VAL B CA 1
ATOM 2607 C C . VAL B 1 149 ? -8.797 11.211 -13.43 1 45.47 149 VAL B C 1
ATOM 2609 O O . VAL B 1 149 ? -8.477 12.375 -13.18 1 45.47 149 VAL B O 1
ATOM 2612 N N . LYS B 1 150 ? -9.422 10.789 -14.523 1 45.25 150 LYS B N 1
ATOM 2613 C CA . LYS B 1 150 ? -9.953 11.852 -15.367 1 45.25 150 LYS B CA 1
ATOM 2614 C C . LYS B 1 150 ? -10.883 12.773 -14.578 1 45.25 150 LYS B C 1
ATOM 2616 O O . LYS B 1 150 ? -10.836 13.992 -14.742 1 45.25 150 LYS B O 1
ATOM 2621 N N . VAL B 1 151 ? -11.75 12.125 -13.875 1 40 151 VAL B N 1
ATOM 2622 C CA . VAL B 1 151 ? -12.742 12.93 -13.164 1 40 151 VAL B CA 1
ATOM 2623 C C . VAL B 1 151 ? -12.047 13.805 -12.125 1 40 151 VAL B C 1
ATOM 2625 O O . VAL B 1 151 ? -12.367 14.984 -11.984 1 40 151 VAL B O 1
ATOM 2628 N N . ILE B 1 152 ? -11.258 13.078 -11.406 1 40.09 152 ILE B N 1
ATOM 2629 C CA . ILE B 1 152 ? -10.57 13.883 -10.406 1 40.09 152 ILE B CA 1
ATOM 2630 C C . ILE B 1 152 ? -9.703 14.938 -11.086 1 40.09 152 ILE B C 1
ATOM 2632 O O . ILE B 1 152 ? -9.688 16.094 -10.664 1 40.09 152 ILE B O 1
ATOM 2636 N N . VAL B 1 153 ? -8.953 14.383 -12.07 1 42.69 153 VAL B N 1
ATOM 2637 C CA . VAL B 1 153 ? -8.109 15.312 -12.805 1 42.69 153 VAL B CA 1
ATOM 2638 C C . VAL B 1 153 ? -8.984 16.328 -13.547 1 42.69 153 VAL B C 1
ATOM 2640 O O . VAL B 1 153 ? -8.664 17.516 -13.586 1 42.69 153 VAL B O 1
ATOM 2643 N N . TYR B 1 154 ? -9.914 15.773 -14.242 1 39.88 154 TYR B N 1
ATOM 2644 C CA . TYR B 1 154 ? -10.68 16.703 -15.062 1 39.88 154 TYR B CA 1
ATOM 2645 C C . TYR B 1 154 ? -11.508 17.641 -14.195 1 39.88 154 TYR B C 1
ATOM 2647 O O . TYR B 1 154 ? -11.891 18.734 -14.641 1 39.88 154 TYR B O 1
ATOM 2655 N N . SER B 1 155 ? -12.094 17.125 -13.227 1 37.72 155 SER B N 1
ATOM 2656 C CA . SER B 1 155 ? -12.914 18.109 -12.531 1 37.72 155 SER B CA 1
ATOM 2657 C C . SER B 1 155 ? -12.07 19.25 -11.984 1 37.72 155 SER B C 1
ATOM 2659 O O . SER B 1 155 ? -12.57 20.359 -11.75 1 37.72 155 SER B O 1
ATOM 2661 N N . ARG B 1 156 ? -11.047 19.094 -11.273 1 40.22 156 ARG B N 1
ATOM 2662 C CA . ARG B 1 156 ? -10.328 20.297 -10.852 1 40.22 156 ARG B CA 1
ATOM 2663 C C . ARG B 1 156 ? -9.273 20.688 -11.875 1 40.22 156 ARG B C 1
ATOM 2665 O O . ARG B 1 156 ? -8.812 19.859 -12.656 1 40.22 156 ARG B O 1
ATOM 2672 N N . SER B 1 157 ? -9 22.047 -12.117 1 36.31 157 SER B N 1
ATOM 2673 C CA . SER B 1 157 ? -7.926 22.703 -12.852 1 36.31 157 SER B CA 1
ATOM 2674 C C . SER B 1 157 ? -6.625 21.906 -12.758 1 36.31 157 SER B C 1
ATOM 2676 O O . SER B 1 157 ? -6.414 21.172 -11.805 1 36.31 157 SER B O 1
ATOM 2678 N N . ILE B 1 158 ? -5.766 21.781 -13.812 1 35.19 158 ILE B N 1
ATOM 2679 C CA . ILE B 1 158 ? -4.441 21.234 -14.07 1 35.19 158 ILE B CA 1
ATOM 2680 C C . ILE B 1 158 ? -3.576 21.344 -12.82 1 35.19 158 ILE B C 1
ATOM 2682 O O . ILE B 1 158 ? -2.604 20.609 -12.656 1 35.19 158 ILE B O 1
ATOM 2686 N N . LYS B 1 159 ? -3.701 22.547 -12.117 1 35.78 159 LYS B N 1
ATOM 2687 C CA . LYS B 1 159 ? -2.729 22.766 -11.047 1 35.78 159 LYS B CA 1
ATOM 2688 C C . LYS B 1 159 ? -2.752 21.625 -10.039 1 35.78 159 LYS B C 1
ATOM 2690 O O . LYS B 1 159 ? -1.761 21.375 -9.344 1 35.78 159 LYS B O 1
ATOM 2695 N N . TYR B 1 160 ? -3.895 21.188 -9.719 1 35.53 160 TYR B N 1
ATOM 2696 C CA . TYR B 1 160 ? -4.043 20.203 -8.648 1 35.53 160 TYR B CA 1
ATOM 2697 C C . TYR B 1 160 ? -3.652 18.812 -9.133 1 35.53 160 TYR B C 1
ATOM 2699 O O . TYR B 1 160 ? -3.729 17.844 -8.367 1 35.53 160 TYR B O 1
ATOM 2707 N N . TYR B 1 161 ? -3.49 18.625 -10.445 1 39.19 161 TYR B N 1
ATOM 2708 C CA . TYR B 1 161 ? -3.127 17.359 -11.086 1 39.19 161 TYR B CA 1
ATOM 2709 C C . TYR B 1 161 ? -1.792 16.844 -10.562 1 39.19 161 TYR B C 1
ATOM 2711 O O . TYR B 1 161 ? -1.449 15.68 -10.758 1 39.19 161 TYR B O 1
ATOM 2719 N N . SER B 1 162 ? -0.98 17.812 -10.297 1 36.44 162 SER B N 1
ATOM 2720 C CA . SER B 1 162 ? 0.255 17.312 -9.703 1 36.44 162 SER B CA 1
ATOM 2721 C C . SER B 1 162 ? -0.031 16.375 -8.523 1 36.44 162 SER B C 1
ATOM 2723 O O . SER B 1 162 ? 0.869 15.695 -8.031 1 36.44 162 SER B O 1
ATOM 2725 N N . ARG B 1 163 ? -1.155 16.719 -7.895 1 35.34 163 ARG B N 1
ATOM 2726 C CA . ARG B 1 163 ? -1.617 15.93 -6.758 1 35.34 163 ARG B CA 1
ATOM 2727 C C . ARG B 1 163 ? -2.045 14.531 -7.199 1 35.34 163 ARG B C 1
ATOM 2729 O O . ARG B 1 163 ? -1.803 13.555 -6.492 1 35.34 163 ARG B O 1
ATOM 2736 N N . CYS B 1 164 ? -2.885 14.508 -8.305 1 39.34 164 CYS B N 1
ATOM 2737 C CA . CYS B 1 164 ? -3.369 13.234 -8.828 1 39.34 164 CYS B CA 1
ATOM 2738 C C . CYS B 1 164 ? -2.225 12.414 -9.406 1 39.34 164 CYS B C 1
ATOM 2740 O O . CYS B 1 164 ? -2.365 11.211 -9.625 1 39.34 164 CYS B O 1
ATOM 2742 N N . PHE B 1 165 ? -1.252 13.117 -9.883 1 40.12 165 PHE B N 1
ATOM 2743 C CA . PHE B 1 165 ? -0.095 12.438 -10.453 1 40.12 165 PHE B CA 1
ATOM 2744 C C . PHE B 1 165 ? 0.364 11.305 -9.555 1 40.12 165 PHE B C 1
ATOM 2746 O O . PHE B 1 165 ? 1.017 10.359 -10.008 1 40.12 165 PHE B O 1
ATOM 2753 N N . CYS B 1 166 ? 0.135 11.5 -8.359 1 38.56 166 CYS B N 1
ATOM 2754 C CA . CYS B 1 166 ? 0.604 10.352 -7.602 1 38.56 166 CYS B CA 1
ATOM 2755 C C . CYS B 1 166 ? -0.081 9.07 -8.07 1 38.56 166 CYS B C 1
ATOM 2757 O O . CYS B 1 166 ? 0.534 8 -8.086 1 38.56 166 CYS B O 1
ATOM 2759 N N . VAL B 1 167 ? -1.37 9.203 -8.367 1 39.25 167 VAL B N 1
ATOM 2760 C CA . VAL B 1 167 ? -2.055 7.988 -8.797 1 39.25 167 VAL B CA 1
ATOM 2761 C C . VAL B 1 167 ? -1.492 7.523 -10.141 1 39.25 167 VAL B C 1
ATOM 2763 O O . VAL B 1 167 ? -1.264 6.328 -10.344 1 39.25 167 VAL B O 1
ATOM 2766 N N . ILE B 1 168 ? -1.451 8.492 -11.172 1 40.78 168 ILE B N 1
ATOM 2767 C CA . ILE B 1 168 ? -1.104 8.133 -12.547 1 40.78 168 ILE B CA 1
ATOM 2768 C C . ILE B 1 168 ? 0.276 7.477 -12.57 1 40.78 168 ILE B C 1
ATOM 2770 O O . ILE B 1 168 ? 0.504 6.523 -13.32 1 40.78 168 ILE B O 1
ATOM 2774 N N . GLN B 1 169 ? 1.233 8.234 -11.945 1 39 169 GLN B N 1
ATOM 2775 C CA . GLN B 1 169 ? 2.562 7.645 -12.078 1 39 169 GLN B CA 1
ATOM 2776 C C . GLN B 1 169 ? 2.617 6.258 -11.445 1 39 169 GLN B C 1
ATOM 2778 O O . GLN B 1 169 ? 3.584 5.52 -11.641 1 39 169 GLN B O 1
ATOM 2783 N N . LEU B 1 170 ? 1.837 6.055 -10.562 1 38.38 170 LEU B N 1
ATOM 2784 C CA . LEU B 1 170 ? 1.815 4.664 -10.125 1 38.38 170 LEU B CA 1
ATOM 2785 C C . LEU B 1 170 ? 1.591 3.725 -11.305 1 38.38 170 LEU B C 1
ATOM 2787 O O . LEU B 1 170 ? 1.787 2.514 -11.188 1 38.38 170 LEU B O 1
ATOM 2791 N N . LEU B 1 171 ? 0.739 4.203 -12.172 1 36.66 171 LEU B N 1
ATOM 2792 C CA . LEU B 1 171 ? 0.508 3.377 -13.352 1 36.66 171 LEU B CA 1
ATOM 2793 C C . LEU B 1 171 ? 1.732 3.375 -14.258 1 36.66 171 LEU B C 1
ATOM 2795 O O . LEU B 1 171 ? 1.684 2.844 -15.367 1 36.66 171 LEU B O 1
ATOM 2799 N N . SER B 1 172 ? 2.502 4.387 -13.969 1 31.89 172 SER B N 1
ATOM 2800 C CA . SER B 1 172 ? 3.576 4.262 -14.953 1 31.89 172 SER B CA 1
ATOM 2801 C C . SER B 1 172 ? 4.328 2.943 -14.781 1 31.89 172 SER B C 1
ATOM 2803 O O . SER B 1 172 ? 4.766 2.611 -13.672 1 31.89 172 SER B O 1
ATOM 2805 N N . PRO B 1 173 ? 4.074 2.129 -15.727 1 32.91 173 PRO B N 1
ATOM 2806 C CA . PRO B 1 173 ? 4.738 0.823 -15.742 1 32.91 173 PRO B CA 1
ATOM 2807 C C . PRO B 1 173 ? 6.133 0.863 -15.117 1 32.91 173 PRO B C 1
ATOM 2809 O O . PRO B 1 173 ? 6.664 1.944 -14.852 1 32.91 173 PRO B O 1
ATOM 2812 N N . PHE B 1 174 ? 7.082 -0.144 -15.742 1 25.64 174 PHE B N 1
ATOM 2813 C CA . PHE B 1 174 ? 8.484 -0.508 -15.609 1 25.64 174 PHE B CA 1
ATOM 2814 C C . PHE B 1 174 ? 9.367 0.736 -15.578 1 25.64 174 PHE B C 1
ATOM 2816 O O . PHE B 1 174 ? 9.094 1.718 -16.266 1 25.64 174 PHE B O 1
#

Sequence (348 aa):
MATQTKPVLHGYFRSSCSWRVRIAFALKGIEYDQVPVNLIKDGGQQLTEEYTTLNPMQQVPAVEIDGTTLSQSLAVIQYIDETRPGPRLLPADPKKRAQVRMISDVIASGIQPLQNLYVIQKIGTEKVQWAQHFIDRGFKGWWMFFFIVKVIVYSRSIKYYSRCFCVIQLLSPFMATQTKPVLHGYFRSSCSWRVRIAFALKGIEYDQVPVNLIKDGGQQLTEEYTTLNPMQQVPAVEIDGTTLSQSLAVIQYIDETRPGPRLLPADPKKRAQVRMISDVIASGIQPLQNLYVIQKIGTEKVQWAQHFIDRGFKGWWMFFFIVKVIVYSRSIKYYSRCFCVIQLLSPF